Protein AF-C3XSH4-F1 (afdb_monomer_lite)

InterPro domains:
  IPR000998 MAM domain [PF00629] (37-182)
  IPR000998 MAM domain [PS50060] (35-185)
  IPR000998 MAM domain [SM00137] (32-185)
  IPR000998 MAM domain [cd06263] (37-181)
  IPR002172 Low-density lipoprotein (LDL) receptor class A repeat [PF00057] (191-226)
  IPR002172 Low-density lipoprotein (LDL) receptor class A repeat [PS50068] (191-227)
  IPR002172 Low-density lipoprotein (LDL) receptor class A repeat [SM00192] (191-229)
  IPR002172 Low-density lipoprotein (LDL) receptor class A repeat [cd00112] (2-18)
  IPR002172 Low-density lipoprotein (LDL) receptor class A repeat [cd00112] (192-226)
  IPR013320 Concanavalin A-like lectin/glucanase domain superfamily [SSF49899] (34-183)
  IPR023415 Low-density lipoprotein (LDL) receptor class A, conserved site [PS01209] (204-227)
  IPR036055 LDL receptor-like superfamily [G3DSA:4.10.400.10] (191-226)
  IPR036055 LDL receptor-like superfamily [SSF57424] (187-226)
  IPR051560 MAM domain-containing protein [PTHR23282] (30-222)

pLDDT: mean 81.2, std 17.11, range [37.97, 97.44]

Sequence (230 aa):
SLCDFRPDCGDRSDETDCSKSYFINDMHFCIPADTICNFERDNCRWNNAPSAAMNWTRSTGADTQADPNSPSTDHTQQSSFGYFMYVDSTPAASSGVAELRSRTFNGAAAACRVEFAFYMYGSNAGTLELLMDTGIETFNTWQTIGGVSIGRRRQGFQLMFRHSYSGRYSGAVAVDDVTLRGCDFPLPQQSCTAGQWQCANRACIEKALLCDLSDDCGDNSDESACCKLH

Secondary structure (DSSP, 8-state):
--SSSS--STT-GGGTTS--EEEETTEEEE--GGGEE-SSSS-TT-EE-TT-SB-EEEEETTTTTTSTTS-SS-TTTSSTTSEEEEE---S--SEEEEEEEPPPB--B-TT-EEEEEEEEEEEE--EEEEEEE-SS-EEE---TTT-EE---BSS-BEEEEEEEEESS-EEEEEEEEEEEES-SPPPB-SS--BTEEE-TTSBEEEGGGTTSSS-SSSSSHHHHTTTT--

Foldseek 3Di:
DAQQLDQPDPVSVSLPPLDDWDDDPNDTDSPRCLQKFQCQPHRSQWDKDPPWPWEWDKAFLVRQVVQPQDDNGRPVVRHRNGIWTKTDLPDWDQKGKIKTKRDKHAKFAQQKFKDWDKDKDWPWSADKFKWKDQVVDIDGQDDPPDGRGPGTDNGIIMIMTMGMTGGGRTHMMIIGTIHIPRGRAADADPDDDDQWDAFPSNGTDGLVQACPPGQRNSVCRSNVVPVVPD

Structure (mmCIF, N/CA/C/O backbone):
data_AF-C3XSH4-F1
#
_entry.id   AF-C3XSH4-F1
#
loop_
_atom_site.group_PDB
_atom_site.id
_atom_site.type_symbol
_atom_site.label_atom_id
_atom_site.label_alt_id
_atom_site.label_comp_id
_atom_site.label_asym_id
_atom_site.label_entity_id
_atom_site.label_seq_id
_atom_site.pdbx_PDB_ins_code
_atom_site.Cartn_x
_atom_site.Cartn_y
_atom_site.Cartn_z
_atom_site.occupancy
_atom_site.B_iso_or_equiv
_atom_site.auth_seq_id
_atom_site.auth_comp_id
_atom_site.auth_asym_id
_atom_site.auth_atom_id
_atom_site.pdbx_PDB_model_num
ATOM 1 N N . SER A 1 1 ? 0.870 -12.182 21.593 1.00 45.19 1 SER A N 1
ATOM 2 C CA . SER A 1 1 ? 1.228 -12.670 20.247 1.00 45.19 1 SER A CA 1
ATOM 3 C C . SER A 1 1 ? 2.308 -11.747 19.713 1.00 45.19 1 SER A C 1
ATOM 5 O O . SER A 1 1 ? 2.486 -10.693 20.289 1.00 45.19 1 SER A O 1
ATOM 7 N N . LEU A 1 2 ? 3.084 -12.113 18.688 1.00 45.03 2 LEU A N 1
ATOM 8 C CA . LEU A 1 2 ? 4.097 -11.188 18.152 1.00 45.03 2 LEU A CA 1
ATOM 9 C C . LEU A 1 2 ? 3.478 -10.347 17.020 1.00 45.03 2 LEU A C 1
ATOM 11 O O . LEU A 1 2 ? 2.942 -10.934 16.075 1.00 45.03 2 LEU A O 1
ATOM 15 N N . CYS A 1 3 ? 3.579 -9.018 17.092 1.00 50.47 3 CYS A N 1
ATOM 16 C CA . CYS A 1 3 ? 3.058 -8.065 16.101 1.00 50.47 3 CYS A CA 1
ATOM 17 C C . CYS A 1 3 ? 1.544 -8.194 15.813 1.00 50.47 3 CYS A C 1
ATOM 19 O O . CYS A 1 3 ? 1.146 -8.349 14.649 1.00 50.47 3 CYS A O 1
ATOM 21 N N . ASP A 1 4 ? 0.690 -8.156 16.835 1.00 55.44 4 ASP A N 1
ATOM 22 C CA . ASP A 1 4 ? -0.773 -8.239 16.668 1.00 55.44 4 ASP A CA 1
ATOM 23 C C . ASP A 1 4 ? -1.526 -6.960 17.059 1.00 55.44 4 ASP A C 1
ATOM 25 O O . ASP A 1 4 ? -2.759 -6.962 17.103 1.00 55.44 4 ASP A O 1
ATOM 29 N N . PHE A 1 5 ? -0.796 -5.860 17.269 1.00 54.34 5 PHE A N 1
ATOM 30 C CA . PHE A 1 5 ? -1.352 -4.558 17.645 1.00 54.34 5 PHE A CA 1
ATOM 31 C C . PHE A 1 5 ? -2.014 -4.552 19.031 1.00 54.34 5 PHE A C 1
ATOM 33 O O . PHE A 1 5 ? -2.756 -3.617 19.359 1.00 54.34 5 PHE A O 1
ATOM 40 N N . ARG A 1 6 ? -1.758 -5.569 19.862 1.00 55.12 6 ARG A N 1
ATOM 41 C CA . ARG A 1 6 ? -2.169 -5.606 21.263 1.00 55.12 6 ARG A CA 1
ATOM 42 C C . ARG A 1 6 ? -0.930 -5.705 22.150 1.00 55.12 6 ARG A C 1
ATOM 44 O O . ARG A 1 6 ? -0.089 -6.564 21.936 1.00 55.12 6 ARG A O 1
ATOM 51 N N . PRO A 1 7 ? -0.796 -4.839 23.170 1.00 52.50 7 PRO A N 1
ATOM 52 C CA . PRO A 1 7 ? 0.254 -5.006 24.162 1.00 52.50 7 PRO A CA 1
ATOM 53 C C . PRO A 1 7 ? -0.123 -6.181 25.068 1.00 52.50 7 PRO A C 1
ATOM 55 O O . PRO A 1 7 ? -0.828 -6.000 26.067 1.00 52.50 7 PRO A O 1
ATOM 58 N N . ASP A 1 8 ? 0.324 -7.381 24.707 1.00 57.38 8 ASP A N 1
ATOM 59 C CA . ASP A 1 8 ? 0.043 -8.588 25.481 1.00 57.38 8 ASP A CA 1
ATOM 60 C C . ASP A 1 8 ? 1.010 -8.737 26.671 1.00 57.38 8 ASP A C 1
ATOM 62 O O . ASP A 1 8 ? 0.728 -9.483 27.614 1.00 57.38 8 ASP A O 1
ATOM 66 N N . CYS A 1 9 ? 2.109 -7.972 26.690 1.00 50.72 9 CYS A N 1
ATOM 67 C CA . CYS A 1 9 ? 3.058 -7.889 27.802 1.00 50.72 9 CYS A CA 1
ATOM 68 C C . CYS A 1 9 ? 3.083 -6.495 28.460 1.00 50.72 9 CYS A C 1
ATOM 70 O O . CYS A 1 9 ? 2.995 -5.455 27.806 1.00 50.72 9 CYS A O 1
ATOM 72 N N . GLY A 1 10 ? 3.275 -6.457 29.788 1.00 44.72 10 GLY A N 1
ATOM 73 C CA . GLY A 1 10 ? 3.330 -5.212 30.574 1.00 44.72 10 GLY A CA 1
ATOM 74 C C . GLY A 1 10 ? 4.516 -4.292 30.247 1.00 44.72 10 GLY A C 1
ATOM 75 O O . GLY A 1 10 ? 4.472 -3.108 30.574 1.00 44.72 10 GLY A O 1
ATOM 76 N N . ASP A 1 11 ? 5.548 -4.823 29.585 1.00 54.28 11 ASP A N 1
ATOM 77 C CA . ASP A 1 11 ? 6.729 -4.102 29.099 1.00 54.28 11 ASP A CA 1
ATOM 78 C C . ASP A 1 11 ? 6.715 -3.855 27.578 1.00 54.28 11 ASP A C 1
ATOM 80 O O . ASP A 1 11 ? 7.638 -3.227 27.060 1.00 54.28 11 ASP A O 1
ATOM 84 N N . ARG A 1 12 ? 5.666 -4.320 26.874 1.00 54.47 12 ARG A N 1
ATOM 85 C CA . ARG A 1 12 ? 5.484 -4.222 25.412 1.00 54.47 12 ARG A CA 1
ATOM 86 C C . ARG A 1 12 ? 6.628 -4.830 24.593 1.00 54.47 12 ARG A C 1
ATOM 88 O O . ARG A 1 12 ? 6.834 -4.459 23.437 1.00 54.47 12 ARG A O 1
ATOM 95 N N . SER A 1 13 ? 7.400 -5.737 25.192 1.00 55.81 13 SER A N 1
ATOM 96 C CA . SER A 1 13 ? 8.544 -6.390 24.546 1.00 55.81 13 SER A CA 1
ATOM 97 C C . SER A 1 13 ? 8.143 -7.218 23.323 1.00 55.81 13 SER A C 1
ATOM 99 O O . SER A 1 13 ? 8.909 -7.322 22.368 1.00 55.81 13 SER A O 1
ATOM 101 N N . ASP A 1 14 ? 6.919 -7.731 23.298 1.00 52.50 14 ASP A N 1
ATOM 102 C CA . ASP A 1 14 ? 6.317 -8.468 22.187 1.00 52.50 14 ASP A CA 1
ATOM 103 C C . ASP A 1 14 ? 6.109 -7.631 20.911 1.00 52.50 14 ASP A C 1
ATOM 105 O O . ASP A 1 14 ? 5.970 -8.197 19.826 1.00 52.50 14 ASP A O 1
ATOM 109 N N . GLU A 1 15 ? 6.198 -6.302 21.020 1.00 57.56 15 GLU A N 1
ATOM 110 C CA . GLU A 1 15 ? 6.112 -5.341 19.912 1.00 57.56 15 GLU A CA 1
ATOM 111 C C . GLU A 1 15 ? 7.461 -4.638 19.618 1.00 57.56 15 GLU A C 1
ATOM 113 O O . GLU A 1 15 ? 7.548 -3.753 18.763 1.00 57.56 15 GLU A O 1
ATOM 118 N N . THR A 1 16 ? 8.554 -5.023 20.297 1.00 45.50 16 THR A N 1
ATOM 119 C CA . THR A 1 16 ? 9.870 -4.360 20.144 1.00 45.50 16 THR A CA 1
ATOM 120 C C . THR A 1 16 ? 10.600 -4.686 18.835 1.00 45.50 16 THR A C 1
ATOM 122 O O . THR A 1 16 ? 11.466 -3.912 18.423 1.00 45.50 16 THR A O 1
ATOM 125 N N . ASP A 1 17 ? 10.212 -5.757 18.132 1.00 44.84 17 ASP A N 1
ATOM 126 C CA . ASP A 1 17 ? 10.830 -6.216 16.872 1.00 44.84 17 ASP A CA 1
ATOM 127 C C . ASP A 1 17 ? 9.907 -6.072 15.638 1.00 44.84 17 ASP A C 1
ATOM 129 O O . ASP A 1 17 ? 10.062 -6.753 14.623 1.00 44.84 17 ASP A O 1
ATOM 133 N N . CYS A 1 18 ? 8.925 -5.164 15.712 1.00 50.19 18 CYS A N 1
ATOM 134 C CA . CYS A 1 18 ? 8.091 -4.748 14.568 1.00 50.19 18 CYS A CA 1
ATOM 135 C C . CYS A 1 18 ? 8.462 -3.321 14.069 1.00 50.19 18 CYS A C 1
ATOM 137 O O . CYS A 1 18 ? 7.895 -2.827 13.099 1.00 50.19 18 CYS A O 1
ATOM 139 N N . SER A 1 19 ? 9.508 -2.736 14.679 1.00 40.47 19 SER A N 1
ATOM 140 C CA . SER A 1 19 ? 10.346 -1.567 14.333 1.00 40.47 19 SER A CA 1
ATOM 141 C C . SER A 1 19 ? 9.816 -0.128 14.568 1.00 40.47 19 SER A C 1
ATOM 143 O O . SER A 1 19 ? 8.664 0.179 14.335 1.00 40.47 19 SER A O 1
ATOM 145 N N . LYS A 1 20 ? 10.736 0.743 15.039 1.00 44.66 20 LYS A N 1
ATOM 146 C CA . LYS A 1 20 ? 10.695 2.191 15.397 1.00 44.66 20 LYS A CA 1
ATOM 147 C C . LYS A 1 20 ? 9.731 2.663 16.508 1.00 44.66 20 LYS A C 1
ATOM 149 O O . LYS A 1 20 ? 8.599 3.064 16.273 1.00 44.66 20 LYS A O 1
ATOM 154 N N . SER A 1 21 ? 10.293 2.812 17.711 1.00 39.44 21 SER A N 1
ATOM 155 C CA . SER A 1 21 ? 9.732 3.603 18.812 1.00 39.44 21 SER A CA 1
ATOM 156 C C . SER A 1 21 ? 9.797 5.111 18.519 1.00 39.44 21 SER A C 1
ATOM 158 O O . SER A 1 21 ? 10.891 5.640 18.297 1.00 39.44 21 SER A O 1
ATOM 160 N N . TYR A 1 22 ? 8.668 5.819 18.592 1.00 40.50 22 TYR A N 1
ATOM 161 C CA . TYR A 1 22 ? 8.653 7.284 18.702 1.00 40.50 22 TYR A CA 1
ATOM 162 C C . TYR A 1 22 ? 8.380 7.695 20.152 1.00 40.50 22 TYR A C 1
ATOM 164 O O . TYR A 1 22 ? 7.527 7.110 20.822 1.00 40.50 22 TYR A O 1
ATOM 172 N N . PHE A 1 23 ? 9.102 8.715 20.619 1.00 38.12 23 PHE A N 1
ATOM 173 C CA . PHE A 1 23 ? 8.863 9.363 21.906 1.00 38.12 23 PHE A CA 1
ATOM 174 C C . PHE A 1 23 ? 8.118 10.675 21.670 1.00 38.12 23 PHE A C 1
ATOM 176 O O . PHE A 1 23 ? 8.642 11.583 21.025 1.00 38.12 23 PHE A O 1
ATOM 183 N N . ILE A 1 24 ? 6.908 10.789 22.212 1.00 44.59 24 ILE A N 1
ATOM 184 C CA . ILE A 1 24 ? 6.208 12.069 22.364 1.00 44.59 24 ILE A CA 1
ATOM 185 C C . ILE A 1 24 ? 5.904 12.208 23.852 1.00 44.59 24 ILE A C 1
ATOM 187 O O . ILE A 1 24 ? 5.215 11.357 24.406 1.00 44.59 24 ILE A O 1
ATOM 191 N N . ASN A 1 25 ? 6.420 13.258 24.500 1.00 38.03 25 ASN A N 1
ATOM 192 C CA . ASN A 1 25 ? 6.177 13.553 25.921 1.00 38.03 25 ASN A CA 1
ATOM 193 C C . ASN A 1 25 ? 6.367 12.329 26.850 1.00 38.03 25 ASN A C 1
ATOM 195 O O . ASN A 1 25 ? 5.466 11.992 27.613 1.00 38.03 25 ASN A O 1
ATOM 199 N N . ASP A 1 26 ? 7.503 11.630 26.740 1.00 45.59 26 ASP A N 1
ATOM 200 C CA . ASP A 1 26 ? 7.843 10.422 27.520 1.00 45.59 26 ASP A CA 1
ATOM 201 C C . ASP A 1 26 ? 6.887 9.215 27.370 1.00 45.59 26 ASP A C 1
ATOM 203 O O . ASP A 1 26 ? 7.036 8.208 28.063 1.00 45.59 26 ASP A O 1
ATOM 207 N N . MET A 1 27 ? 5.947 9.244 26.417 1.00 43.75 27 MET A N 1
ATOM 208 C CA . MET A 1 27 ? 5.157 8.074 26.024 1.00 43.75 27 MET A CA 1
ATOM 209 C C . MET A 1 27 ? 5.848 7.300 24.897 1.00 43.75 27 MET A C 1
ATOM 211 O O . MET A 1 27 ? 6.116 7.840 23.823 1.00 43.75 27 MET A O 1
ATOM 215 N N . HIS A 1 28 ? 6.089 6.009 25.136 1.00 46.28 28 HIS A N 1
ATOM 216 C CA . HIS A 1 28 ? 6.583 5.070 24.131 1.00 46.28 28 HIS A CA 1
ATOM 217 C C . HIS A 1 28 ? 5.426 4.660 23.208 1.00 46.28 28 HIS A C 1
ATOM 219 O O . HIS A 1 28 ? 4.533 3.917 23.627 1.00 46.28 28 HIS A O 1
ATOM 225 N N . PHE A 1 29 ? 5.424 5.141 21.965 1.00 42.25 29 PHE A N 1
ATOM 226 C CA . PHE A 1 29 ? 4.486 4.686 20.937 1.00 42.25 29 PHE A CA 1
ATOM 227 C C . PHE A 1 29 ? 5.123 3.552 20.128 1.00 42.25 29 PHE A C 1
ATOM 229 O O . PHE A 1 29 ? 6.120 3.761 19.433 1.00 42.25 29 PHE A O 1
ATOM 236 N N . CYS A 1 30 ? 4.544 2.355 20.231 1.00 41.47 30 CYS A N 1
ATOM 237 C CA . CYS A 1 30 ? 4.844 1.219 19.365 1.00 41.47 30 CYS A CA 1
ATOM 238 C C . CYS A 1 30 ? 4.025 1.402 18.081 1.00 41.47 30 CYS A C 1
ATOM 240 O O . CYS A 1 30 ? 2.902 0.921 17.995 1.00 41.47 30 CYS A O 1
ATOM 242 N N . ILE A 1 31 ? 4.535 2.178 17.122 1.00 44.72 31 ILE A N 1
ATOM 243 C CA . ILE A 1 31 ? 4.009 2.134 15.754 1.00 44.72 31 ILE A CA 1
ATOM 244 C C . ILE A 1 31 ? 4.769 0.989 15.091 1.00 44.72 31 ILE A C 1
ATOM 246 O O . ILE A 1 31 ? 5.991 1.091 15.010 1.00 44.72 31 ILE A O 1
ATOM 250 N N . PRO A 1 32 ? 4.129 -0.099 14.646 1.00 49.53 32 PRO A N 1
ATOM 251 C CA . PRO A 1 32 ? 4.856 -1.149 13.950 1.00 49.53 32 PRO A CA 1
ATOM 252 C C . PRO A 1 32 ? 5.364 -0.572 12.626 1.00 49.53 32 PRO A C 1
ATOM 254 O O . PRO A 1 32 ? 4.570 -0.316 11.724 1.00 49.53 32 PRO A O 1
ATOM 257 N N . ALA A 1 33 ? 6.667 -0.333 12.477 1.00 47.97 33 ALA A N 1
ATOM 258 C CA . ALA A 1 33 ? 7.240 0.228 11.254 1.00 47.97 33 ALA A CA 1
ATOM 259 C C . ALA A 1 33 ? 7.201 -0.712 10.042 1.00 47.97 33 ALA A C 1
ATOM 261 O O . ALA A 1 33 ? 7.532 -0.282 8.946 1.00 47.97 33 ALA A O 1
ATOM 262 N N . ASP A 1 34 ? 6.632 -1.910 10.181 1.00 58.25 34 ASP A N 1
ATOM 263 C CA . ASP A 1 34 ? 6.115 -2.694 9.049 1.00 58.25 34 ASP A CA 1
ATOM 264 C C . ASP A 1 34 ? 4.878 -2.033 8.371 1.00 58.25 34 ASP A C 1
ATOM 266 O O . ASP A 1 34 ? 4.416 -2.503 7.331 1.00 58.25 34 ASP A O 1
ATOM 270 N N . THR A 1 35 ? 4.308 -0.964 8.949 1.00 69.38 35 THR A N 1
ATOM 271 C CA . THR A 1 35 ? 3.207 -0.166 8.366 1.00 69.38 35 THR A CA 1
ATOM 272 C C . THR A 1 35 ? 3.683 0.989 7.490 1.00 69.38 35 THR A C 1
ATOM 274 O O . THR A 1 35 ? 2.847 1.615 6.849 1.00 69.38 35 THR A O 1
ATOM 277 N N . ILE A 1 36 ? 4.989 1.274 7.435 1.00 83.00 36 ILE A N 1
ATOM 278 C CA . ILE A 1 36 ? 5.575 2.320 6.588 1.00 83.00 36 ILE A CA 1
ATOM 279 C C . ILE A 1 36 ? 6.761 1.721 5.838 1.00 83.00 36 ILE A C 1
ATOM 281 O O . ILE A 1 36 ? 7.758 1.342 6.448 1.00 83.00 36 ILE A O 1
ATOM 285 N N . CYS A 1 37 ? 6.679 1.684 4.515 1.00 90.38 37 CYS A N 1
ATOM 286 C CA . CYS A 1 37 ? 7.737 1.190 3.658 1.00 90.38 37 CYS A CA 1
ATOM 287 C C . CYS A 1 37 ? 8.010 2.131 2.493 1.00 90.38 37 CYS A C 1
ATOM 289 O O . CYS A 1 37 ? 7.277 2.153 1.511 1.00 90.38 37 CYS A O 1
ATOM 291 N N . ASN A 1 38 ? 9.111 2.860 2.610 1.00 92.50 38 ASN A N 1
ATOM 292 C CA . ASN A 1 38 ? 9.656 3.731 1.572 1.00 92.50 38 ASN A CA 1
ATOM 293 C C . ASN A 1 38 ? 10.847 3.092 0.840 1.00 92.50 38 ASN A C 1
ATOM 295 O O . ASN A 1 38 ? 11.658 3.771 0.238 1.00 92.50 38 ASN A O 1
ATOM 299 N N . PHE A 1 39 ? 11.056 1.790 1.050 1.00 95.44 39 PHE A N 1
ATOM 300 C CA . PHE A 1 39 ? 12.122 0.988 0.455 1.00 95.44 39 PHE A CA 1
ATOM 301 C C . PHE A 1 39 ? 13.563 1.502 0.630 1.00 95.44 39 PHE A C 1
ATOM 303 O O . PHE A 1 39 ? 14.476 0.934 0.046 1.00 95.44 39 PHE A O 1
ATOM 310 N N . GLU A 1 40 ? 13.861 2.490 1.475 1.00 95.12 40 GLU A N 1
ATOM 311 C CA . GLU A 1 40 ? 15.201 3.103 1.497 1.00 95.12 40 GLU A CA 1
ATOM 312 C C . GLU A 1 40 ? 16.296 2.258 2.149 1.00 95.12 40 GLU A C 1
ATOM 314 O O . GLU A 1 40 ? 17.484 2.386 1.846 1.00 95.12 40 GLU A O 1
ATOM 319 N N . ARG A 1 41 ? 15.903 1.352 3.040 1.00 90.62 41 ARG A N 1
ATOM 320 C CA . ARG A 1 41 ? 16.830 0.458 3.743 1.00 90.62 41 ARG A CA 1
ATOM 321 C C . ARG A 1 41 ? 16.771 -0.967 3.213 1.00 90.62 41 ARG A C 1
ATOM 323 O O . ARG A 1 41 ? 17.806 -1.601 3.034 1.00 90.62 41 ARG A O 1
ATOM 330 N N . ASP A 1 42 ? 15.558 -1.462 3.022 1.00 91.50 42 ASP A N 1
ATOM 331 C CA . ASP A 1 42 ? 15.237 -2.833 2.649 1.00 91.50 42 ASP A CA 1
ATOM 332 C C 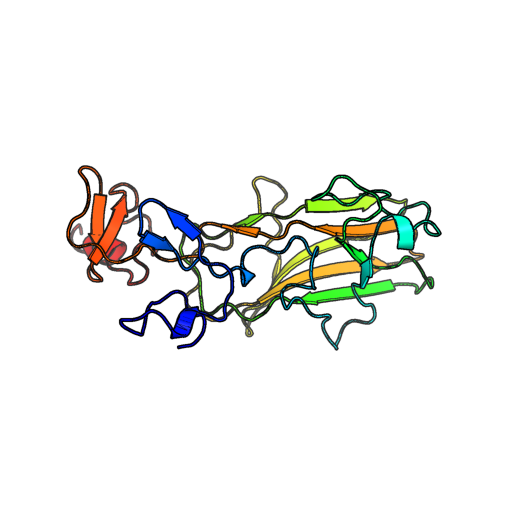. ASP A 1 42 ? 13.813 -2.880 2.067 1.00 91.50 42 ASP A C 1
ATOM 334 O O . ASP A 1 42 ? 13.212 -1.841 1.806 1.00 91.50 42 ASP A O 1
ATOM 338 N N . ASN A 1 43 ? 13.275 -4.081 1.847 1.00 92.44 43 ASN A N 1
ATOM 339 C CA . ASN A 1 43 ? 11.945 -4.262 1.266 1.00 92.44 43 ASN A CA 1
ATOM 340 C C . ASN A 1 43 ? 10.798 -4.204 2.297 1.00 92.44 43 ASN A C 1
ATOM 342 O O . ASN A 1 43 ? 9.676 -4.543 1.950 1.00 92.44 43 ASN A O 1
ATOM 346 N N . CYS A 1 44 ? 11.049 -3.898 3.573 1.00 87.94 44 CYS A N 1
ATOM 347 C CA . CYS A 1 44 ? 10.077 -3.913 4.679 1.00 87.94 44 CYS A CA 1
ATOM 348 C C . CYS A 1 44 ? 9.208 -5.184 4.713 1.00 87.94 44 CYS A C 1
ATOM 350 O O . CYS A 1 44 ? 7.986 -5.141 4.866 1.00 87.94 44 CYS A O 1
ATOM 352 N N . ARG A 1 45 ? 9.860 -6.339 4.504 1.00 89.81 45 ARG A N 1
ATOM 353 C CA . ARG A 1 45 ? 9.242 -7.678 4.422 1.00 89.81 45 ARG A CA 1
ATOM 354 C C . ARG A 1 45 ? 8.218 -7.852 3.291 1.00 89.81 45 ARG A C 1
ATOM 356 O O . ARG A 1 45 ? 7.494 -8.850 3.278 1.00 89.81 45 ARG A O 1
ATOM 363 N N . TRP A 1 46 ? 8.194 -6.947 2.319 1.00 92.75 46 TRP A N 1
ATOM 364 C CA . TRP A 1 46 ? 7.542 -7.188 1.043 1.00 92.75 46 TRP A CA 1
ATOM 365 C C . TRP A 1 46 ? 8.379 -8.166 0.220 1.00 92.75 46 TRP A C 1
ATOM 367 O O . TRP A 1 46 ? 9.584 -7.985 0.034 1.00 92.75 46 TRP A O 1
ATOM 377 N N . ASN A 1 47 ? 7.738 -9.231 -0.249 1.00 94.19 47 ASN A N 1
ATOM 378 C CA . ASN A 1 47 ? 8.400 -10.332 -0.935 1.00 94.19 47 ASN A CA 1
ATOM 379 C C . ASN A 1 47 ? 7.686 -10.665 -2.239 1.00 94.19 47 ASN A C 1
ATOM 381 O O . ASN A 1 47 ? 6.458 -10.630 -2.318 1.00 94.19 47 ASN A O 1
ATOM 385 N N . ASN A 1 48 ? 8.464 -11.032 -3.253 1.00 94.69 48 ASN A N 1
ATOM 386 C CA . ASN A 1 48 ? 7.905 -11.542 -4.496 1.00 94.69 48 ASN A CA 1
ATOM 387 C C . ASN A 1 48 ? 7.114 -12.824 -4.236 1.00 94.69 48 ASN A C 1
ATOM 389 O O . ASN A 1 48 ? 7.578 -13.717 -3.521 1.00 94.69 48 ASN A O 1
ATOM 393 N N . ALA A 1 49 ? 5.923 -12.922 -4.825 1.00 90.19 49 ALA A N 1
ATOM 394 C CA . ALA A 1 49 ? 5.162 -14.155 -4.786 1.00 90.19 49 ALA A CA 1
ATOM 395 C C . ALA A 1 49 ? 5.889 -15.216 -5.632 1.00 90.19 49 ALA A C 1
ATOM 397 O O . ALA A 1 49 ? 6.169 -14.972 -6.806 1.00 90.19 49 ALA A O 1
ATOM 398 N N . PRO A 1 50 ? 6.150 -16.417 -5.090 1.00 85.19 50 PRO A N 1
ATOM 399 C CA . PRO A 1 50 ? 6.886 -17.458 -5.809 1.00 85.19 50 PRO A CA 1
ATOM 400 C C . PRO A 1 50 ? 6.129 -18.001 -7.031 1.00 85.19 50 PRO A C 1
ATOM 402 O O . PRO A 1 50 ? 6.721 -18.657 -7.881 1.00 85.19 50 PRO A O 1
ATOM 405 N N . SER A 1 51 ? 4.819 -17.752 -7.113 1.00 79.38 51 SER A N 1
ATOM 406 C CA . SER A 1 51 ? 3.950 -18.139 -8.227 1.00 79.38 51 SER A CA 1
ATOM 407 C C . SER A 1 51 ? 3.973 -17.164 -9.408 1.00 79.38 51 SER A C 1
ATOM 409 O O . SER A 1 51 ? 3.421 -17.491 -10.458 1.00 79.38 51 SER A O 1
ATOM 411 N N . ALA A 1 52 ? 4.550 -15.970 -9.250 1.00 81.75 52 ALA A N 1
ATOM 412 C CA . ALA A 1 52 ? 4.565 -14.954 -10.294 1.00 81.75 52 ALA A CA 1
ATOM 413 C C . ALA A 1 52 ? 5.677 -15.224 -11.321 1.00 81.75 52 ALA A C 1
ATOM 415 O O . ALA A 1 52 ? 6.775 -15.657 -10.981 1.00 81.75 52 ALA A O 1
ATOM 416 N N . ALA A 1 53 ? 5.390 -14.962 -12.599 1.00 82.50 53 ALA A N 1
ATOM 417 C CA . ALA A 1 53 ? 6.350 -15.166 -13.688 1.00 82.50 53 ALA A CA 1
ATOM 418 C C . ALA A 1 53 ? 7.455 -14.096 -13.711 1.00 82.50 53 ALA A C 1
ATOM 420 O O . ALA A 1 53 ? 8.497 -14.289 -14.337 1.00 82.50 53 ALA A O 1
ATOM 421 N N . MET A 1 54 ? 7.205 -12.960 -13.063 1.00 86.56 54 MET A N 1
ATOM 422 C CA . MET A 1 54 ? 8.093 -11.809 -12.988 1.00 86.56 54 MET A CA 1
ATOM 423 C C . MET A 1 54 ? 8.231 -11.345 -11.541 1.00 86.56 54 MET A C 1
ATOM 425 O O . MET A 1 54 ? 7.334 -11.545 -10.722 1.00 86.56 54 MET A O 1
ATOM 429 N N . ASN A 1 55 ? 9.348 -10.681 -11.255 1.00 90.75 55 ASN A N 1
ATOM 430 C CA . ASN A 1 55 ? 9.659 -10.165 -9.932 1.00 90.75 55 ASN A CA 1
ATOM 431 C C . ASN A 1 55 ? 9.649 -8.638 -9.927 1.00 90.75 55 ASN A C 1
ATOM 433 O O . ASN A 1 55 ? 10.176 -7.991 -10.833 1.00 90.75 55 ASN A O 1
ATOM 437 N N . TRP A 1 56 ? 9.117 -8.084 -8.848 1.00 94.38 56 TRP A N 1
ATOM 438 C CA . TRP A 1 56 ? 9.419 -6.737 -8.405 1.00 94.38 56 TRP A CA 1
ATOM 439 C C . TRP A 1 56 ? 10.848 -6.693 -7.871 1.00 94.38 56 TRP A C 1
ATOM 441 O O . TRP A 1 56 ? 11.270 -7.544 -7.081 1.00 94.38 56 TRP A O 1
ATOM 451 N N . THR A 1 57 ? 11.589 -5.680 -8.285 1.00 94.06 57 THR A N 1
ATOM 452 C CA . THR A 1 57 ? 12.997 -5.493 -7.957 1.00 94.06 57 THR A CA 1
ATOM 453 C C . THR A 1 57 ? 13.159 -4.140 -7.289 1.00 94.06 57 THR A C 1
ATOM 455 O O . THR A 1 57 ? 12.636 -3.138 -7.769 1.00 94.06 57 THR A O 1
ATOM 458 N N . ARG A 1 58 ? 13.868 -4.112 -6.160 1.00 96.19 58 ARG A N 1
ATOM 459 C CA . ARG A 1 58 ? 14.243 -2.864 -5.503 1.00 96.19 58 ARG A CA 1
ATOM 460 C C . ARG A 1 58 ? 15.343 -2.202 -6.323 1.00 96.19 58 ARG A C 1
ATOM 462 O O . ARG A 1 58 ? 16.399 -2.805 -6.520 1.00 96.19 58 ARG A O 1
ATOM 469 N N . SER A 1 59 ? 15.100 -0.998 -6.813 1.00 95.69 59 SER A N 1
ATOM 470 C CA . SER A 1 59 ? 15.999 -0.318 -7.747 1.00 95.69 59 SER A CA 1
ATOM 471 C C . SER A 1 59 ? 15.981 1.185 -7.527 1.00 95.69 59 SER A C 1
ATOM 473 O O . SER A 1 59 ? 15.074 1.723 -6.895 1.00 95.69 59 SER A O 1
ATOM 475 N N . THR A 1 60 ? 17.004 1.847 -8.049 1.00 96.94 60 THR A N 1
ATOM 476 C CA . THR A 1 60 ? 17.088 3.304 -8.082 1.00 96.94 60 THR A CA 1
ATOM 477 C C . THR A 1 60 ? 16.837 3.834 -9.495 1.00 96.94 60 THR A C 1
ATOM 479 O O . THR A 1 60 ? 16.889 3.098 -10.490 1.00 96.94 60 THR A O 1
ATOM 482 N N . GLY A 1 61 ? 16.622 5.145 -9.611 1.00 94.75 61 GLY A N 1
ATOM 483 C CA . GLY A 1 61 ? 16.593 5.807 -10.918 1.00 94.75 61 GLY A CA 1
ATOM 484 C C . GLY A 1 61 ? 17.923 5.657 -11.664 1.00 94.75 61 GLY A C 1
ATOM 485 O O . GLY A 1 61 ? 17.943 5.547 -12.887 1.00 94.75 61 GLY A O 1
ATOM 486 N N . ALA A 1 62 ? 19.039 5.576 -10.931 1.00 95.69 62 ALA A N 1
ATOM 487 C CA . ALA A 1 62 ? 20.356 5.333 -11.504 1.00 95.69 62 ALA A CA 1
ATOM 488 C C . ALA A 1 62 ? 20.523 3.900 -12.050 1.00 95.69 62 ALA A C 1
ATOM 490 O O . ALA A 1 62 ? 21.179 3.730 -13.078 1.00 95.69 62 ALA A O 1
ATOM 491 N N . ASP A 1 63 ? 19.921 2.892 -11.416 1.00 94.25 63 ASP A N 1
ATOM 492 C CA . ASP A 1 63 ? 20.001 1.493 -11.870 1.00 94.25 63 ASP A CA 1
ATOM 493 C C . ASP A 1 63 ? 19.158 1.241 -13.126 1.00 94.25 63 ASP A C 1
ATOM 495 O O . ASP A 1 63 ? 19.504 0.404 -13.959 1.00 94.25 63 ASP A O 1
ATOM 499 N N . THR A 1 64 ? 18.056 1.979 -13.281 1.00 91.88 64 THR A N 1
ATOM 500 C CA . THR A 1 64 ? 17.061 1.749 -14.341 1.00 91.88 64 THR A CA 1
ATOM 501 C C . THR A 1 64 ? 17.245 2.635 -15.575 1.00 91.88 64 THR A C 1
ATOM 503 O O . THR A 1 64 ? 16.432 2.571 -16.487 1.00 91.88 64 THR A O 1
ATOM 506 N N . GLN A 1 65 ? 18.340 3.401 -15.675 1.00 89.81 65 GLN A N 1
ATOM 507 C CA . GLN A 1 65 ? 18.596 4.360 -16.771 1.00 89.81 65 GLN A CA 1
ATOM 508 C C . GLN A 1 65 ? 18.542 3.768 -18.192 1.00 89.81 65 GLN A C 1
ATOM 510 O O . GLN A 1 65 ? 18.406 4.510 -19.164 1.00 89.81 65 GLN A O 1
ATOM 515 N N . ALA A 1 66 ? 18.708 2.450 -18.333 1.00 89.19 66 ALA A N 1
ATOM 516 C CA . ALA A 1 66 ? 18.623 1.769 -19.622 1.00 89.19 66 ALA A CA 1
ATOM 517 C C . ALA A 1 66 ? 17.179 1.627 -20.140 1.00 89.19 66 ALA A C 1
ATOM 519 O O . ALA A 1 66 ? 16.993 1.479 -21.350 1.00 89.19 66 ALA A O 1
ATOM 520 N N . ASP A 1 67 ? 16.175 1.680 -19.260 1.00 88.88 67 ASP A N 1
ATOM 521 C CA . ASP A 1 67 ? 14.768 1.705 -19.649 1.00 88.88 67 ASP A CA 1
ATOM 522 C C . ASP A 1 67 ? 14.293 3.162 -19.789 1.00 88.88 67 ASP A C 1
ATOM 524 O O . ASP A 1 67 ? 14.167 3.872 -18.794 1.00 88.88 67 ASP A O 1
ATOM 528 N N . PRO A 1 68 ? 13.978 3.634 -21.008 1.00 90.00 68 PRO A N 1
ATOM 529 C CA . PRO A 1 68 ? 13.509 5.002 -21.216 1.00 90.00 68 PRO A CA 1
ATOM 530 C C . PRO A 1 68 ? 12.140 5.298 -20.584 1.00 90.00 68 PRO A C 1
ATOM 532 O O . PRO A 1 68 ? 11.745 6.462 -20.543 1.00 90.00 68 PRO A O 1
ATOM 535 N N . ASN A 1 69 ? 11.393 4.279 -20.149 1.00 91.44 69 ASN A N 1
ATOM 536 C CA . ASN A 1 69 ? 10.110 4.452 -19.475 1.00 91.44 69 ASN A CA 1
ATOM 537 C C . ASN A 1 69 ? 10.234 4.449 -17.951 1.00 91.44 69 ASN A C 1
ATOM 539 O O . ASN A 1 69 ? 9.232 4.727 -17.301 1.00 91.44 69 ASN A O 1
ATOM 543 N N . SER A 1 70 ? 11.391 4.107 -17.375 1.00 92.19 70 SER A N 1
ATOM 544 C CA . SER A 1 70 ? 11.525 4.012 -15.922 1.00 92.19 70 SER A CA 1
ATOM 545 C C . SER A 1 70 ? 11.488 5.393 -15.250 1.00 92.19 70 SER A C 1
ATOM 547 O O . SER A 1 70 ? 11.837 6.412 -15.860 1.00 92.19 70 SER A O 1
ATOM 549 N N . PRO A 1 71 ? 11.073 5.466 -13.973 1.00 94.00 71 PRO A N 1
ATOM 550 C CA . PRO A 1 71 ? 11.193 6.700 -13.211 1.00 94.00 71 PRO A CA 1
ATOM 551 C C . PRO A 1 71 ? 12.672 7.053 -12.981 1.00 94.00 71 PRO A C 1
ATOM 553 O O . PRO A 1 71 ? 13.452 6.259 -12.462 1.00 94.00 71 PRO A O 1
ATOM 556 N N . SER A 1 72 ? 13.052 8.290 -13.316 1.00 94.44 72 SER A N 1
ATOM 557 C CA . SER A 1 72 ? 14.425 8.792 -13.143 1.00 94.44 72 SER A CA 1
ATOM 558 C C . SER A 1 72 ? 14.797 9.103 -11.691 1.00 94.44 72 SER A C 1
ATOM 560 O O . SER A 1 72 ? 15.975 9.251 -11.365 1.00 94.44 72 SER A O 1
ATOM 562 N N . THR A 1 73 ? 13.797 9.268 -10.828 1.00 95.19 73 THR A N 1
ATOM 563 C CA . THR A 1 73 ? 13.960 9.660 -9.429 1.00 95.19 73 THR A CA 1
ATOM 564 C C . THR A 1 73 ? 12.947 8.942 -8.560 1.00 95.19 73 THR A C 1
ATOM 566 O O . THR A 1 73 ? 11.789 8.790 -8.942 1.00 95.19 73 THR A O 1
ATOM 569 N N . ASP A 1 74 ? 13.402 8.566 -7.379 1.00 96.06 74 ASP A N 1
ATOM 570 C CA . ASP A 1 74 ? 12.594 8.047 -6.291 1.00 96.06 74 ASP A CA 1
ATOM 571 C C . ASP A 1 74 ? 11.624 9.093 -5.714 1.00 96.06 74 ASP A C 1
ATOM 573 O O . ASP A 1 74 ? 11.930 10.291 -5.735 1.00 96.06 74 ASP A O 1
ATOM 577 N N . HIS A 1 75 ? 10.466 8.657 -5.205 1.00 93.94 75 HIS A N 1
ATOM 578 C CA . HIS A 1 75 ? 9.438 9.561 -4.684 1.00 93.94 75 HIS A CA 1
ATOM 579 C C . HIS A 1 75 ? 9.774 10.057 -3.269 1.00 93.94 75 HIS A C 1
ATOM 581 O O . HIS A 1 75 ? 9.607 11.248 -2.987 1.00 93.94 75 HIS A O 1
ATOM 587 N N . THR A 1 76 ? 10.320 9.202 -2.410 1.00 91.12 76 THR A N 1
ATOM 588 C CA . THR A 1 76 ? 10.711 9.551 -1.038 1.00 91.12 76 THR A CA 1
ATOM 589 C C . THR A 1 76 ? 11.785 10.642 -0.996 1.00 91.12 76 THR A C 1
ATOM 591 O O . THR A 1 76 ? 11.627 11.680 -0.344 1.00 91.12 76 THR A O 1
ATOM 594 N N . GLN A 1 77 ? 12.910 10.408 -1.675 1.00 93.25 77 GLN A N 1
ATOM 595 C CA . GLN A 1 77 ? 14.081 11.288 -1.646 1.00 93.25 77 GLN A CA 1
ATOM 596 C C . GLN A 1 77 ? 14.105 12.315 -2.776 1.00 93.25 77 GLN A C 1
ATOM 598 O O . GLN A 1 77 ? 14.954 13.211 -2.752 1.00 93.25 77 GLN A O 1
ATOM 603 N N . GLN A 1 78 ? 13.219 12.191 -3.771 1.00 95.12 78 GLN A N 1
ATOM 604 C CA . GLN A 1 78 ? 13.217 13.038 -4.971 1.00 95.12 78 GLN A CA 1
ATOM 605 C C . GLN A 1 78 ? 14.594 13.027 -5.665 1.00 95.12 78 GLN A C 1
ATOM 607 O O . GLN A 1 78 ? 15.125 14.059 -6.077 1.00 95.12 78 GLN A O 1
ATOM 612 N N . SER A 1 79 ? 15.210 11.841 -5.744 1.00 96.31 79 SER A N 1
ATOM 613 C CA . SER A 1 79 ? 16.607 11.646 -6.154 1.00 96.31 79 SER A CA 1
ATOM 614 C C . SER A 1 79 ? 16.785 10.369 -6.970 1.00 96.31 79 SER A C 1
ATOM 616 O O . SER A 1 79 ? 16.095 9.379 -6.750 1.00 96.31 79 SER A O 1
ATOM 618 N N . SER A 1 80 ? 17.762 10.347 -7.881 1.00 96.75 80 SER A N 1
ATOM 619 C CA . SER A 1 80 ? 18.115 9.149 -8.657 1.00 96.75 80 SER A CA 1
ATOM 620 C C . SER A 1 80 ? 18.778 8.048 -7.823 1.00 96.75 80 SER A C 1
ATOM 622 O O . SER A 1 80 ? 19.002 6.963 -8.347 1.00 96.75 80 SER A O 1
ATOM 624 N N . PHE A 1 81 ? 19.125 8.329 -6.562 1.00 96.12 81 PHE A N 1
ATOM 625 C CA . PHE A 1 81 ? 19.751 7.383 -5.629 1.00 96.12 81 PHE A CA 1
ATOM 626 C C . PHE A 1 81 ? 18.796 6.842 -4.557 1.00 96.12 81 PHE A C 1
ATOM 628 O O . PHE A 1 81 ? 19.209 5.978 -3.784 1.00 96.12 81 PHE A O 1
ATOM 635 N N . GLY A 1 82 ? 17.565 7.363 -4.483 1.00 96.31 82 GLY A N 1
ATOM 636 C CA . GLY A 1 82 ? 16.524 6.776 -3.639 1.00 96.31 82 GLY A CA 1
ATOM 637 C C . GLY A 1 82 ? 15.987 5.487 -4.249 1.00 96.31 82 GLY A C 1
ATOM 638 O O . GLY A 1 82 ? 16.224 5.210 -5.433 1.00 96.31 82 GLY A O 1
ATOM 639 N N . TYR A 1 83 ? 15.304 4.696 -3.433 1.00 97.44 83 TYR A N 1
ATOM 640 C CA . TYR A 1 83 ? 14.910 3.338 -3.789 1.00 97.44 83 TYR A CA 1
ATOM 641 C C . TYR A 1 83 ? 13.403 3.164 -3.845 1.00 97.44 83 TYR A C 1
ATOM 643 O O . TYR A 1 83 ? 12.710 3.438 -2.881 1.00 97.44 83 TYR A O 1
ATOM 651 N N . PHE A 1 84 ? 12.951 2.511 -4.910 1.00 97.12 84 PHE A N 1
ATOM 652 C CA . PHE A 1 84 ? 11.567 2.103 -5.117 1.00 97.12 84 PHE A CA 1
ATOM 653 C C . PHE A 1 84 ? 11.502 0.638 -5.565 1.00 97.12 84 PHE A C 1
ATOM 655 O O . PHE A 1 84 ? 12.512 0.029 -5.941 1.00 97.12 84 PHE A O 1
ATOM 662 N N . MET A 1 85 ? 10.305 0.053 -5.554 1.00 96.81 85 MET A N 1
ATOM 663 C CA . MET A 1 85 ? 10.063 -1.265 -6.147 1.00 96.81 85 MET A CA 1
ATOM 664 C C . MET A 1 85 ? 9.612 -1.105 -7.595 1.00 96.81 85 MET A C 1
ATOM 666 O O . MET A 1 85 ? 8.678 -0.362 -7.872 1.00 96.81 85 MET A O 1
ATOM 670 N N . TYR A 1 86 ? 10.240 -1.831 -8.514 1.00 94.69 86 TYR A N 1
ATOM 671 C CA . TYR A 1 86 ? 10.060 -1.685 -9.958 1.00 94.69 86 TYR A CA 1
ATOM 672 C C . TYR A 1 86 ? 9.961 -3.040 -10.656 1.00 94.69 86 TYR A C 1
ATOM 674 O O . TYR A 1 86 ? 10.627 -4.001 -10.266 1.00 94.69 86 TYR A O 1
ATOM 682 N N . VAL A 1 87 ? 9.129 -3.127 -11.694 1.00 90.50 87 VAL A N 1
ATOM 683 C CA . VAL A 1 87 ? 9.075 -4.298 -12.578 1.00 90.50 87 VAL A CA 1
ATOM 684 C C . VAL A 1 87 ? 9.758 -3.965 -13.895 1.00 90.50 87 VAL A C 1
ATOM 686 O O . VAL A 1 87 ? 9.333 -3.046 -14.596 1.00 90.50 87 VAL A O 1
ATOM 689 N N . ASP A 1 88 ? 10.787 -4.746 -14.230 1.00 75.25 88 ASP A N 1
ATOM 690 C CA . ASP A 1 88 ? 11.589 -4.505 -15.425 1.00 75.25 88 ASP A CA 1
ATOM 691 C C . ASP A 1 88 ? 10.843 -4.746 -16.740 1.00 75.25 88 ASP A C 1
ATOM 693 O O . ASP A 1 88 ? 9.987 -5.629 -16.850 1.00 75.25 88 ASP A O 1
ATOM 697 N N . SER A 1 89 ? 11.220 -3.971 -17.758 1.00 67.81 89 SER A N 1
ATOM 698 C CA . SER A 1 89 ? 10.684 -4.048 -19.110 1.00 67.81 89 SER A CA 1
ATOM 699 C C . SER A 1 89 ? 11.285 -5.134 -19.993 1.00 67.81 89 SER A C 1
ATOM 701 O O . SER A 1 89 ? 10.840 -5.309 -21.135 1.00 67.81 89 SER A O 1
ATOM 703 N N . THR A 1 90 ? 12.229 -5.932 -19.475 1.00 68.06 90 THR A N 1
ATOM 704 C CA . THR A 1 90 ? 12.942 -6.945 -20.260 1.00 68.06 90 THR A CA 1
ATOM 705 C C . THR A 1 90 ? 12.924 -8.363 -19.649 1.00 68.06 90 THR A C 1
ATOM 707 O O . THR A 1 90 ? 13.065 -8.520 -18.439 1.00 68.06 90 THR A O 1
ATOM 710 N N . PRO A 1 91 ? 12.788 -9.439 -20.462 1.00 61.88 91 PRO A N 1
ATOM 711 C CA . PRO A 1 91 ? 12.453 -9.459 -21.883 1.00 61.88 91 PRO A CA 1
ATOM 712 C C . PRO A 1 91 ? 10.937 -9.499 -22.146 1.00 61.88 91 PRO A C 1
ATOM 714 O O . PRO A 1 91 ? 10.130 -9.911 -21.316 1.00 61.88 91 PRO A O 1
ATOM 717 N N . ALA A 1 92 ? 10.596 -9.125 -23.382 1.00 56.78 92 ALA A N 1
ATOM 718 C CA . ALA A 1 92 ? 9.269 -9.088 -23.987 1.00 56.78 92 ALA A CA 1
ATOM 719 C C . ALA A 1 92 ? 8.566 -10.462 -24.036 1.00 56.78 92 ALA A C 1
ATOM 721 O O . ALA A 1 92 ? 8.430 -11.066 -25.105 1.00 56.78 92 ALA A O 1
ATOM 722 N N . ALA A 1 93 ? 8.097 -10.961 -22.894 1.00 65.50 93 ALA A N 1
ATOM 723 C CA . ALA A 1 93 ? 7.063 -11.986 -22.888 1.00 65.50 93 ALA A CA 1
ATOM 724 C C . ALA A 1 93 ? 5.777 -11.400 -23.500 1.00 65.50 93 ALA A C 1
ATOM 726 O O . ALA A 1 93 ? 5.551 -10.193 -23.474 1.00 65.50 93 ALA A O 1
ATOM 727 N N . SER A 1 94 ? 4.924 -12.242 -24.088 1.00 75.38 94 SER A N 1
ATOM 728 C CA . SER A 1 94 ? 3.620 -11.815 -24.628 1.00 75.38 94 SER A CA 1
ATOM 729 C C . SER A 1 94 ? 2.591 -11.498 -23.539 1.00 75.38 94 SER A C 1
ATOM 731 O O . SER A 1 94 ? 1.462 -11.115 -23.836 1.00 75.38 94 SER A O 1
ATOM 733 N N . SER A 1 95 ? 2.951 -11.747 -22.288 1.00 81.81 95 SER A N 1
ATOM 734 C CA . SER A 1 95 ? 2.187 -11.460 -21.085 1.00 81.81 95 SER A CA 1
ATOM 735 C C . SER A 1 95 ? 3.092 -11.711 -19.891 1.00 81.81 95 SER A C 1
ATOM 737 O O . SER A 1 95 ? 3.910 -12.633 -19.929 1.00 81.81 95 SER A O 1
ATOM 739 N N . GLY A 1 96 ? 2.893 -10.964 -18.819 1.00 86.50 96 GLY A N 1
ATOM 740 C CA . GLY A 1 96 ? 3.633 -11.146 -17.581 1.00 86.50 96 GLY A CA 1
ATOM 741 C C . GLY A 1 96 ? 2.771 -10.788 -16.388 1.00 86.50 96 GLY A C 1
ATOM 742 O O . GLY A 1 96 ? 1.863 -9.965 -16.501 1.00 86.50 96 GLY A O 1
ATOM 743 N N . VAL A 1 97 ? 3.041 -11.445 -15.262 1.00 90.81 97 VAL A N 1
ATOM 744 C CA . VAL A 1 97 ? 2.439 -11.134 -13.965 1.00 90.81 97 VAL A CA 1
ATOM 745 C C . VAL A 1 97 ? 3.561 -11.065 -12.940 1.00 90.81 97 VAL A C 1
ATOM 747 O O . VAL A 1 97 ? 4.349 -12.008 -12.839 1.00 90.81 97 VAL A O 1
ATOM 750 N N . ALA A 1 98 ? 3.611 -9.962 -12.196 1.00 92.88 98 ALA A N 1
ATOM 751 C CA . ALA A 1 98 ? 4.488 -9.762 -11.050 1.00 92.88 98 ALA A CA 1
ATOM 752 C C . ALA A 1 98 ? 3.640 -9.465 -9.812 1.00 92.88 98 ALA A C 1
ATOM 754 O O . ALA A 1 98 ? 2.743 -8.624 -9.858 1.00 92.88 98 ALA A O 1
ATOM 755 N N . GLU A 1 99 ? 3.933 -10.120 -8.694 1.00 94.50 99 GLU A N 1
ATOM 756 C CA . GLU A 1 99 ? 3.181 -9.955 -7.447 1.00 94.50 99 GLU A CA 1
ATOM 757 C C . GLU A 1 99 ? 4.145 -9.695 -6.292 1.00 94.50 99 GLU A C 1
ATOM 759 O O . GLU A 1 99 ? 5.014 -10.519 -6.010 1.00 94.50 99 GLU A O 1
ATOM 764 N N . LEU A 1 100 ? 3.978 -8.561 -5.615 1.00 95.50 100 LEU A N 1
ATOM 765 C CA . LEU A 1 100 ? 4.719 -8.200 -4.409 1.00 95.50 100 LEU A CA 1
ATOM 766 C C . LEU A 1 100 ? 3.772 -8.284 -3.214 1.00 95.50 100 LEU A C 1
ATOM 768 O O . LEU A 1 100 ? 2.819 -7.512 -3.124 1.00 95.50 100 LEU A O 1
ATOM 772 N N . ARG A 1 101 ? 4.019 -9.232 -2.310 1.00 94.56 101 ARG A N 1
ATOM 773 C CA . ARG A 1 101 ? 3.170 -9.529 -1.150 1.00 94.56 101 ARG A CA 1
ATOM 774 C C . ARG A 1 101 ? 3.745 -8.933 0.127 1.00 94.56 101 ARG A C 1
ATOM 776 O O . ARG A 1 101 ? 4.940 -9.070 0.387 1.00 94.56 101 ARG A O 1
ATOM 783 N N . SER A 1 102 ? 2.885 -8.346 0.950 1.00 92.12 102 SER A N 1
ATOM 784 C CA . SER A 1 102 ? 3.223 -7.944 2.314 1.00 92.12 102 SER A CA 1
ATOM 785 C C . SER A 1 102 ? 3.382 -9.163 3.228 1.00 92.12 102 SER A C 1
ATOM 787 O O . SER A 1 102 ? 3.013 -10.291 2.884 1.00 92.12 102 SER A O 1
ATOM 789 N N . ARG A 1 103 ? 3.823 -8.933 4.466 1.00 87.94 103 ARG A N 1
ATOM 790 C CA . ARG A 1 103 ? 3.574 -9.878 5.566 1.00 87.94 103 ARG A CA 1
ATOM 791 C C . ARG A 1 103 ? 2.069 -10.076 5.805 1.00 87.94 103 ARG A C 1
ATOM 793 O O . ARG A 1 103 ? 1.250 -9.284 5.335 1.00 87.94 103 ARG A O 1
ATOM 800 N N . THR A 1 104 ? 1.717 -11.087 6.590 1.00 88.38 104 THR A N 1
ATOM 801 C CA . THR A 1 104 ? 0.350 -11.250 7.102 1.00 88.38 104 THR A CA 1
ATOM 802 C C . THR A 1 104 ? 0.092 -10.270 8.243 1.00 88.38 104 THR A C 1
ATOM 804 O O . THR A 1 104 ? 0.833 -10.246 9.223 1.00 88.38 104 THR A O 1
ATOM 807 N N . PHE A 1 105 ? -0.967 -9.475 8.120 1.00 87.38 105 PHE A N 1
ATOM 808 C CA . PHE A 1 105 ? -1.491 -8.616 9.178 1.00 87.38 105 PHE A CA 1
ATOM 809 C C . PHE A 1 105 ? -2.605 -9.350 9.917 1.00 87.38 105 PHE A C 1
ATOM 811 O O . PHE A 1 105 ? -3.531 -9.845 9.280 1.00 87.38 105 PHE A O 1
ATOM 818 N N . ASN A 1 106 ? -2.551 -9.404 11.249 1.00 86.44 106 ASN A N 1
ATOM 819 C CA . ASN A 1 106 ? -3.499 -10.160 12.078 1.00 86.44 106 ASN A CA 1
ATOM 820 C C . ASN A 1 106 ? -4.742 -9.339 12.452 1.00 86.44 106 ASN A C 1
ATOM 822 O O . ASN A 1 106 ? -5.143 -9.262 13.611 1.00 86.44 106 ASN A O 1
ATOM 826 N N . GLY A 1 107 ? -5.357 -8.727 11.445 1.00 85.75 107 GLY A N 1
ATOM 827 C CA . GLY A 1 107 ? -6.503 -7.846 11.605 1.00 85.75 107 GLY A CA 1
ATOM 828 C C . GLY A 1 107 ? -6.149 -6.363 11.531 1.00 85.75 107 GLY A C 1
ATOM 829 O O . GLY A 1 107 ? -4.989 -5.980 11.408 1.00 85.75 107 GLY A O 1
ATOM 830 N N . ALA A 1 108 ? -7.193 -5.541 11.512 1.00 88.25 108 ALA A N 1
ATOM 831 C CA . ALA A 1 108 ? -7.101 -4.093 11.373 1.00 88.25 108 ALA A CA 1
ATOM 832 C C . ALA A 1 108 ? -8.358 -3.414 11.924 1.00 88.25 108 ALA A C 1
ATOM 834 O O . ALA A 1 108 ? -9.446 -4.009 11.882 1.00 88.25 108 ALA A O 1
ATOM 835 N N . ALA A 1 109 ? -8.204 -2.182 12.403 1.00 88.81 109 ALA A N 1
ATOM 836 C CA . ALA A 1 109 ? -9.286 -1.314 12.851 1.00 88.81 109 ALA A CA 1
ATOM 837 C C . ALA A 1 109 ? -10.153 -0.785 11.695 1.00 88.81 109 ALA A C 1
ATOM 839 O O . ALA A 1 109 ? -9.792 -0.863 10.519 1.00 88.81 109 ALA A O 1
ATOM 840 N N . ALA A 1 110 ? -11.321 -0.249 12.045 1.00 89.06 110 ALA A N 1
ATOM 841 C CA . ALA A 1 110 ? -12.313 0.278 11.113 1.00 89.06 110 ALA A CA 1
ATOM 842 C C . ALA A 1 110 ? -11.786 1.377 10.178 1.00 89.06 110 ALA A C 1
ATOM 844 O O . ALA A 1 110 ? -12.109 1.390 8.993 1.00 89.06 110 ALA A O 1
ATOM 845 N N . ALA A 1 111 ? -10.917 2.255 10.677 1.00 86.44 111 ALA A N 1
ATOM 846 C CA . ALA A 1 111 ? -10.353 3.365 9.911 1.00 86.44 111 ALA A CA 1
ATOM 847 C C . ALA A 1 111 ? -9.166 2.970 9.006 1.00 86.44 111 ALA A C 1
ATOM 849 O O . ALA A 1 111 ? -8.531 3.848 8.409 1.00 86.44 111 ALA A O 1
ATOM 850 N N . CYS A 1 112 ? -8.840 1.674 8.918 1.00 88.31 112 CYS A N 1
ATOM 851 C CA . CYS A 1 112 ? -7.650 1.203 8.224 1.00 88.31 112 CYS A CA 1
ATOM 852 C C . CYS A 1 112 ? -7.703 1.527 6.732 1.00 88.31 112 CYS A C 1
ATOM 854 O O . CYS A 1 112 ? -8.651 1.160 6.028 1.00 88.31 112 CYS A O 1
ATOM 856 N N . ARG A 1 113 ? -6.640 2.156 6.238 1.00 88.19 113 ARG A N 1
ATOM 857 C CA . ARG A 1 113 ? -6.432 2.453 4.820 1.00 88.19 113 ARG A CA 1
ATOM 858 C C . ARG A 1 113 ? -4.969 2.301 4.429 1.00 88.19 113 ARG A C 1
ATOM 860 O O . ARG A 1 113 ? -4.082 2.426 5.272 1.00 88.19 113 ARG A O 1
ATOM 867 N N . VAL A 1 114 ? -4.738 2.074 3.144 1.00 88.88 114 VAL A N 1
ATOM 868 C CA . VAL A 1 114 ? -3.413 2.025 2.527 1.00 88.88 114 VAL A CA 1
ATOM 869 C C . VAL A 1 114 ? -3.246 3.243 1.628 1.00 88.88 114 VAL A C 1
ATOM 871 O O . VAL A 1 114 ? -4.116 3.566 0.816 1.00 88.88 114 VAL A O 1
ATOM 874 N N . GLU A 1 115 ? -2.108 3.898 1.776 1.00 88.44 115 GLU A N 1
ATOM 875 C CA . GLU A 1 115 ? -1.624 4.994 0.946 1.00 88.44 115 GLU A CA 1
ATOM 876 C C . GLU A 1 115 ? -0.288 4.555 0.337 1.00 88.44 115 GLU A C 1
ATOM 878 O O . GLU A 1 115 ? 0.479 3.859 0.993 1.00 88.44 115 GLU A O 1
ATOM 883 N N . PHE A 1 116 ? -0.018 4.894 -0.919 1.00 91.81 116 PHE A N 1
ATOM 884 C CA . PHE A 1 116 ? 1.253 4.583 -1.579 1.00 91.81 116 PHE A CA 1
ATOM 885 C C . PHE A 1 116 ? 1.448 5.498 -2.787 1.00 91.81 116 PHE A C 1
ATOM 887 O O . PHE A 1 116 ? 0.476 5.968 -3.390 1.00 91.81 116 PHE A O 1
ATOM 894 N N . ALA A 1 117 ? 2.705 5.733 -3.145 1.00 93.12 117 ALA A N 1
ATOM 895 C CA . ALA A 1 117 ? 3.084 6.357 -4.398 1.00 93.12 117 ALA A CA 1
ATOM 896 C C . ALA A 1 117 ? 3.213 5.286 -5.486 1.00 93.12 117 ALA A C 1
ATOM 898 O O . ALA A 1 117 ? 3.649 4.159 -5.243 1.00 93.12 117 ALA A O 1
ATOM 899 N N . PHE A 1 118 ? 2.830 5.634 -6.710 1.00 93.75 118 PHE A N 1
ATOM 900 C CA . PHE A 1 118 ? 3.019 4.761 -7.858 1.00 93.75 118 PHE A CA 1
ATOM 901 C C . PHE A 1 118 ? 3.440 5.564 -9.081 1.00 93.75 118 PHE A C 1
ATOM 903 O O . PHE A 1 118 ? 3.110 6.741 -9.232 1.00 93.75 118 PHE A O 1
ATOM 910 N N . TYR A 1 119 ? 4.145 4.888 -9.975 1.00 93.06 119 TYR A N 1
ATOM 911 C CA . TYR A 1 119 ? 4.538 5.393 -11.275 1.00 93.06 119 TYR A CA 1
ATOM 912 C C . TYR A 1 119 ? 4.143 4.363 -12.327 1.00 93.06 119 TYR A C 1
ATOM 914 O O . TYR A 1 119 ? 4.449 3.180 -12.190 1.00 93.06 119 TYR A O 1
ATOM 922 N N . MET A 1 120 ? 3.457 4.810 -13.376 1.00 91.75 120 MET A N 1
ATOM 923 C CA . MET A 1 120 ? 3.123 3.988 -14.536 1.00 91.75 120 MET A CA 1
ATOM 924 C C . MET A 1 120 ? 3.288 4.827 -15.797 1.00 91.75 120 MET A C 1
ATOM 926 O O . MET A 1 120 ? 2.635 5.863 -15.940 1.00 91.75 120 MET A O 1
ATOM 930 N N . TYR A 1 121 ? 4.145 4.383 -16.712 1.00 91.44 121 TYR A N 1
ATOM 931 C CA . TYR A 1 121 ? 4.415 5.104 -17.955 1.00 91.44 121 TYR A CA 1
ATOM 932 C C . TYR A 1 121 ? 4.753 4.156 -19.105 1.00 91.44 121 TYR A C 1
ATOM 934 O O . TYR A 1 121 ? 5.253 3.056 -18.890 1.00 91.44 121 TYR A O 1
ATOM 942 N N . GLY A 1 122 ? 4.491 4.597 -20.335 1.00 89.75 122 GLY A N 1
ATOM 943 C CA . GLY A 1 122 ? 4.758 3.855 -21.566 1.00 89.75 122 GLY A CA 1
ATOM 944 C C . GLY A 1 122 ? 3.492 3.509 -22.346 1.00 89.75 122 GLY A C 1
ATOM 945 O O . GLY A 1 122 ? 2.368 3.662 -21.868 1.00 89.75 122 GLY A O 1
ATOM 946 N N . SER A 1 123 ? 3.668 3.052 -23.586 1.00 89.38 123 SER A N 1
ATOM 947 C CA . SER A 1 123 ? 2.557 2.731 -24.494 1.00 89.38 123 SER A CA 1
ATOM 948 C C . SER A 1 123 ? 1.821 1.439 -24.127 1.00 89.38 123 SER A C 1
ATOM 950 O O . SER A 1 123 ? 0.670 1.267 -24.522 1.00 89.38 123 SER A O 1
ATOM 952 N N . ASN A 1 124 ? 2.468 0.548 -23.372 1.00 88.69 124 ASN A N 1
ATOM 953 C CA . ASN A 1 124 ? 1.849 -0.636 -22.783 1.00 88.69 124 ASN A CA 1
ATOM 954 C C . ASN A 1 124 ? 2.477 -0.930 -21.414 1.00 88.69 124 ASN A C 1
ATOM 956 O O . ASN A 1 124 ? 3.299 -1.836 -21.287 1.00 88.69 124 ASN A O 1
ATOM 960 N N . ALA A 1 125 ? 2.093 -0.142 -20.407 1.00 88.19 125 ALA A N 1
ATOM 961 C CA . ALA A 1 125 ? 2.490 -0.332 -19.008 1.00 88.19 125 ALA A CA 1
ATOM 962 C C . ALA A 1 125 ? 1.606 -1.349 -18.257 1.00 88.19 125 ALA A C 1
ATOM 964 O O . ALA A 1 125 ? 1.784 -1.547 -17.061 1.00 88.19 125 ALA A O 1
ATOM 965 N N . GLY A 1 126 ? 0.638 -1.981 -18.933 1.00 90.62 126 GLY A N 1
ATOM 966 C CA . GLY A 1 126 ? -0.272 -2.943 -18.317 1.00 90.62 126 GLY A CA 1
ATOM 967 C C . GLY A 1 126 ? -1.169 -2.340 -17.231 1.00 90.62 126 GLY A C 1
ATOM 968 O O . GLY A 1 126 ? -1.632 -1.204 -17.337 1.00 90.62 126 GLY A O 1
ATOM 969 N N . THR A 1 127 ? -1.439 -3.129 -16.196 1.00 91.62 127 THR A N 1
ATOM 970 C CA . THR A 1 127 ? -2.241 -2.760 -15.027 1.00 91.62 127 THR A CA 1
ATOM 971 C C . THR A 1 127 ? -1.408 -2.821 -13.755 1.00 91.62 127 THR A C 1
ATOM 973 O O . THR A 1 127 ? -0.465 -3.608 -13.653 1.00 91.62 127 THR A O 1
ATOM 976 N N . LEU A 1 128 ? -1.786 -2.003 -12.777 1.00 92.06 128 LEU A N 1
ATOM 977 C CA . LEU A 1 128 ? -1.357 -2.110 -11.391 1.00 92.06 128 LEU A CA 1
ATOM 978 C C . LEU A 1 128 ? -2.613 -2.235 -10.531 1.00 92.06 128 LEU A C 1
ATOM 980 O O . LEU A 1 128 ? -3.515 -1.404 -10.620 1.00 92.06 128 LEU A O 1
ATOM 984 N N . GLU A 1 129 ? -2.672 -3.282 -9.722 1.00 91.88 129 GLU A N 1
ATOM 985 C CA . GLU A 1 129 ? -3.771 -3.558 -8.804 1.00 91.88 129 GLU A CA 1
ATOM 986 C C . GLU A 1 129 ? -3.212 -3.708 -7.389 1.00 91.88 129 GLU A C 1
ATOM 988 O O . GLU A 1 129 ? -2.169 -4.334 -7.190 1.00 91.88 129 GLU A O 1
ATOM 993 N N . LEU A 1 130 ? -3.928 -3.171 -6.401 1.00 92.44 130 LEU A N 1
ATOM 994 C CA . LEU A 1 130 ? -3.728 -3.540 -5.005 1.00 92.44 130 LEU A CA 1
ATOM 995 C C . LEU A 1 130 ? -4.817 -4.544 -4.640 1.00 92.44 130 LEU A C 1
ATOM 997 O O . LEU A 1 130 ? -6.008 -4.249 -4.738 1.00 92.44 130 LEU A O 1
ATOM 1001 N N . LEU A 1 131 ? -4.398 -5.746 -4.266 1.00 91.88 131 LEU A N 1
ATOM 1002 C CA . LEU A 1 131 ? -5.284 -6.833 -3.881 1.00 91.88 131 LEU A CA 1
ATOM 1003 C C . LEU A 1 131 ? -5.155 -7.119 -2.383 1.00 91.88 131 LEU A C 1
ATOM 1005 O O . LEU A 1 131 ? -4.073 -6.988 -1.809 1.00 91.88 131 LEU A O 1
ATOM 1009 N N . MET A 1 132 ? -6.251 -7.550 -1.762 1.00 91.25 132 MET A N 1
ATOM 1010 C CA . MET A 1 132 ? -6.269 -8.111 -0.412 1.00 91.25 132 MET A CA 1
ATOM 1011 C C . MET A 1 132 ? -6.550 -9.603 -0.493 1.00 91.25 132 MET A C 1
ATOM 1013 O O . MET A 1 132 ? -7.590 -10.003 -1.008 1.00 91.25 132 MET A O 1
ATOM 1017 N N . ASP A 1 133 ? -5.650 -10.402 0.062 1.00 89.25 133 ASP A N 1
ATOM 1018 C CA . ASP A 1 133 ? -5.774 -11.851 0.183 1.00 89.25 133 ASP A CA 1
ATOM 1019 C C . ASP A 1 133 ? -6.061 -12.209 1.649 1.00 89.25 133 ASP A C 1
ATOM 1021 O O . ASP A 1 133 ? -5.262 -11.901 2.536 1.00 89.25 133 ASP A O 1
ATOM 1025 N N . THR A 1 134 ? -7.211 -12.825 1.919 1.00 85.38 134 THR A N 1
ATOM 1026 C CA . THR A 1 134 ? -7.600 -13.289 3.267 1.00 85.38 134 THR A CA 1
ATOM 1027 C C . THR A 1 134 ? -7.218 -14.750 3.523 1.00 85.38 134 THR A C 1
ATOM 1029 O O . THR A 1 134 ? -7.564 -15.309 4.562 1.00 85.38 134 THR A O 1
ATOM 1032 N N . GLY A 1 135 ? -6.556 -15.404 2.563 1.00 79.94 135 GLY A N 1
ATOM 1033 C CA . GLY A 1 135 ? -6.315 -16.849 2.551 1.00 79.94 135 GLY A CA 1
ATOM 1034 C C . GLY A 1 135 ? -7.534 -17.679 2.131 1.00 79.94 135 GLY A C 1
ATOM 1035 O O . GLY A 1 135 ? -7.403 -18.884 1.921 1.00 79.94 135 GLY A O 1
ATOM 1036 N N . ILE A 1 136 ? -8.705 -17.050 1.995 1.00 76.38 136 ILE A N 1
ATOM 1037 C CA . ILE A 1 136 ? -9.950 -17.671 1.519 1.00 76.38 136 ILE A CA 1
ATOM 1038 C C . ILE A 1 136 ? -10.389 -17.011 0.211 1.00 76.38 136 ILE A C 1
ATOM 1040 O O . ILE A 1 136 ? -10.756 -17.699 -0.738 1.00 76.38 136 ILE A O 1
ATOM 1044 N N . GLU A 1 137 ? -10.322 -15.680 0.153 1.00 77.94 137 GLU A N 1
ATOM 1045 C CA . GLU A 1 137 ? -10.725 -14.888 -1.006 1.00 77.94 137 GLU A CA 1
ATOM 1046 C C . GLU A 1 137 ? -9.698 -13.791 -1.299 1.00 77.94 137 GLU A C 1
ATOM 1048 O O . GLU A 1 137 ? -9.016 -13.287 -0.402 1.00 77.94 137 GLU A O 1
ATOM 1053 N N . THR A 1 138 ? -9.605 -13.414 -2.574 1.00 80.12 138 THR A N 1
ATOM 1054 C CA . THR A 1 138 ? -8.793 -12.286 -3.031 1.00 80.12 138 THR A CA 1
ATOM 1055 C C . THR A 1 138 ? -9.700 -11.204 -3.601 1.00 80.12 138 THR A C 1
ATOM 1057 O O . THR A 1 138 ? -10.467 -11.454 -4.530 1.00 80.12 138 THR A O 1
ATOM 1060 N N . PHE A 1 139 ? -9.593 -9.992 -3.064 1.00 78.38 139 PHE A N 1
ATOM 1061 C CA . PHE A 1 139 ? -10.393 -8.837 -3.467 1.00 78.38 139 PHE A CA 1
ATOM 1062 C C . PHE A 1 139 ? -9.502 -7.784 -4.115 1.00 78.38 139 PHE A C 1
ATOM 1064 O O . PHE A 1 139 ? -8.423 -7.502 -3.598 1.00 78.38 139 PHE A O 1
ATOM 1071 N N . ASN A 1 140 ? -9.961 -7.151 -5.196 1.00 79.44 140 ASN A N 1
ATOM 1072 C CA . ASN A 1 140 ? -9.336 -5.919 -5.673 1.00 79.44 140 ASN A CA 1
ATOM 1073 C C . ASN A 1 140 ? -9.798 -4.760 -4.782 1.00 79.44 140 ASN A C 1
ATOM 1075 O O . ASN A 1 140 ? -10.994 -4.474 -4.700 1.00 79.44 140 ASN A O 1
ATOM 1079 N N . THR A 1 141 ? -8.855 -4.142 -4.074 1.00 71.06 141 THR A N 1
ATOM 1080 C CA . THR A 1 141 ? -9.129 -3.047 -3.137 1.00 71.06 141 THR A CA 1
ATOM 1081 C C . THR A 1 141 ? -8.890 -1.676 -3.756 1.00 71.06 141 THR A C 1
ATOM 1083 O O . THR A 1 141 ? -9.273 -0.665 -3.167 1.00 71.06 141 THR A O 1
ATOM 1086 N N . TRP A 1 142 ? -8.301 -1.613 -4.951 1.00 73.25 142 TRP A N 1
ATOM 1087 C CA . TRP A 1 142 ? -8.054 -0.359 -5.645 1.00 73.25 142 TRP A CA 1
ATOM 1088 C C . TRP A 1 142 ? -9.374 0.287 -6.085 1.00 73.25 142 TRP A C 1
ATOM 1090 O O . TRP A 1 142 ? -10.038 -0.175 -7.013 1.00 73.25 142 TRP A O 1
ATOM 1100 N N . GLN A 1 143 ? -9.726 1.410 -5.455 1.00 59.09 143 GLN A N 1
ATOM 1101 C CA . GLN A 1 143 ? -10.800 2.297 -5.897 1.00 59.09 143 GLN A CA 1
ATOM 1102 C C . GLN A 1 143 ? -10.186 3.595 -6.430 1.00 59.09 143 GLN A C 1
ATOM 1104 O O . GLN A 1 143 ? -9.386 4.243 -5.761 1.00 59.09 143 GLN A O 1
ATOM 1109 N N . THR A 1 144 ? -10.547 3.992 -7.651 1.00 47.41 144 THR A N 1
ATOM 1110 C CA . THR A 1 144 ? -9.976 5.159 -8.353 1.00 47.41 144 THR A CA 1
ATOM 1111 C C . THR A 1 144 ? -10.328 6.514 -7.728 1.00 47.41 144 THR A C 1
ATOM 1113 O O . THR A 1 144 ? -9.911 7.547 -8.244 1.00 47.41 144 THR A O 1
ATOM 1116 N N . ILE A 1 145 ? -11.080 6.545 -6.624 1.00 41.72 145 ILE A N 1
ATOM 1117 C CA . ILE A 1 145 ? -11.551 7.775 -5.986 1.00 41.72 145 ILE A CA 1
ATOM 1118 C C . ILE A 1 145 ? -11.398 7.632 -4.465 1.00 41.72 145 ILE A C 1
ATOM 1120 O O . ILE A 1 145 ? -12.180 6.934 -3.833 1.00 41.72 145 ILE A O 1
ATOM 1124 N N . GLY A 1 146 ? -10.408 8.311 -3.875 1.00 44.41 146 GLY A N 1
ATOM 1125 C CA . GLY A 1 146 ? -10.337 8.529 -2.419 1.00 44.41 146 GLY A CA 1
ATOM 1126 C C . GLY A 1 146 ? -9.335 7.690 -1.614 1.00 44.41 146 GLY A C 1
ATOM 1127 O O . GLY A 1 146 ? -9.252 7.884 -0.405 1.00 44.41 146 GLY A O 1
ATOM 1128 N N . GLY A 1 147 ? -8.541 6.826 -2.253 1.00 63.44 147 GLY A N 1
ATOM 1129 C CA . GLY A 1 147 ? -7.561 5.968 -1.572 1.00 63.44 147 GLY A CA 1
ATOM 1130 C C . GLY A 1 147 ? -8.094 4.563 -1.282 1.00 63.44 147 GLY A C 1
ATOM 1131 O O . GLY A 1 147 ? -9.242 4.244 -1.589 1.00 63.44 147 GLY A O 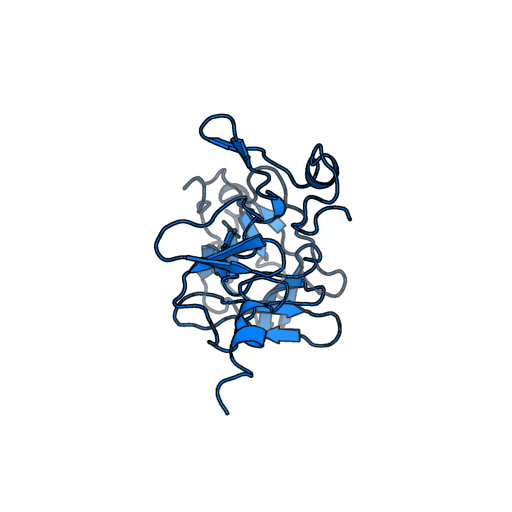1
ATOM 1132 N N . VAL A 1 148 ? -7.244 3.691 -0.733 1.00 83.56 148 VAL A N 1
ATOM 1133 C CA . VAL A 1 148 ? -7.578 2.272 -0.549 1.00 83.56 148 VAL A CA 1
ATOM 1134 C C . VAL A 1 148 ? -8.005 2.007 0.889 1.00 83.56 148 VAL A C 1
ATOM 1136 O O . VAL A 1 148 ? -7.176 1.784 1.770 1.00 83.56 148 VAL A O 1
ATOM 1139 N N . SER A 1 149 ? -9.314 2.024 1.134 1.00 87.38 149 SER A N 1
ATOM 1140 C CA . SER A 1 149 ? -9.890 1.670 2.435 1.00 87.38 149 SER A CA 1
ATOM 1141 C C . SER A 1 149 ? -9.904 0.153 2.632 1.00 87.38 149 SER A C 1
ATOM 1143 O O . SER A 1 149 ? -10.505 -0.589 1.859 1.00 87.38 149 SER A O 1
ATOM 1145 N N . ILE A 1 150 ? -9.260 -0.309 3.700 1.00 88.12 150 ILE A N 1
ATOM 1146 C CA . ILE A 1 150 ? -9.216 -1.717 4.123 1.00 88.12 150 ILE A CA 1
ATOM 1147 C C . ILE A 1 150 ? -10.375 -2.017 5.070 1.00 88.12 150 ILE A C 1
ATOM 1149 O O . ILE A 1 150 ? -10.994 -3.086 4.998 1.00 88.12 150 ILE A O 1
ATOM 1153 N N . GLY A 1 151 ? -10.699 -1.058 5.936 1.00 89.00 151 GLY A N 1
ATOM 1154 C CA . GLY A 1 151 ? -11.741 -1.207 6.938 1.00 89.00 151 GLY A CA 1
ATOM 1155 C C . GLY A 1 151 ? -11.410 -2.259 7.997 1.00 89.00 151 GLY A C 1
ATOM 1156 O O . GLY A 1 151 ? -10.326 -2.848 8.026 1.00 89.00 151 GLY A O 1
ATOM 1157 N N . ARG A 1 152 ? -12.397 -2.554 8.843 1.00 89.75 152 ARG A N 1
ATOM 1158 C CA . ARG A 1 152 ? -12.273 -3.542 9.916 1.00 89.75 152 ARG A CA 1
ATOM 1159 C C . ARG A 1 152 ? -11.941 -4.937 9.372 1.00 89.75 152 ARG A C 1
ATOM 1161 O O . ARG A 1 152 ? -12.720 -5.518 8.616 1.00 89.75 152 ARG A O 1
ATOM 1168 N N . ARG A 1 153 ? -10.839 -5.536 9.841 1.00 90.44 153 ARG A N 1
ATOM 1169 C CA . ARG A 1 153 ? -10.468 -6.938 9.549 1.00 90.44 153 ARG A CA 1
ATOM 1170 C C . ARG A 1 153 ? -10.333 -7.751 10.829 1.00 90.44 153 ARG A C 1
ATOM 1172 O O . ARG A 1 153 ? -9.488 -7.445 11.663 1.00 90.44 153 ARG A O 1
ATOM 1179 N N . ARG A 1 154 ? -11.169 -8.784 10.991 1.00 87.50 154 ARG A N 1
ATOM 1180 C CA . ARG A 1 154 ? -11.137 -9.700 12.154 1.00 87.50 154 ARG A CA 1
ATOM 1181 C C . ARG A 1 154 ? -10.169 -10.873 11.984 1.00 87.50 154 ARG A C 1
ATOM 1183 O O . ARG A 1 154 ? -9.806 -11.495 12.972 1.00 87.50 154 ARG A O 1
ATOM 1190 N N . GLN A 1 155 ? -9.806 -11.189 10.745 1.00 87.75 155 GLN A N 1
ATOM 1191 C CA . GLN A 1 155 ? -8.924 -12.299 10.392 1.00 87.75 155 GLN A CA 1
ATOM 1192 C C . GLN A 1 155 ? -7.641 -11.778 9.744 1.00 87.75 155 GLN A C 1
ATOM 1194 O O . GLN A 1 155 ? -7.559 -10.604 9.370 1.00 87.75 155 GLN A O 1
ATOM 1199 N N . GLY A 1 156 ? -6.662 -12.675 9.617 1.00 87.31 156 GLY A N 1
ATOM 1200 C CA . GLY A 1 156 ? -5.406 -12.397 8.940 1.00 87.31 156 GLY A CA 1
ATOM 1201 C C . GLY A 1 156 ? -5.610 -12.024 7.470 1.00 87.31 156 GLY A C 1
ATOM 1202 O O . GLY A 1 156 ? -6.455 -12.611 6.797 1.00 87.31 156 GLY A O 1
ATOM 1203 N N . PHE A 1 157 ? -4.840 -11.061 6.968 1.00 91.00 157 PHE A N 1
ATOM 1204 C CA . PHE A 1 157 ? -4.844 -10.690 5.553 1.00 91.00 157 PHE A CA 1
ATOM 1205 C C . PHE A 1 157 ? -3.450 -10.277 5.070 1.00 91.00 157 PHE A C 1
ATOM 1207 O O . PHE A 1 157 ? -2.614 -9.824 5.853 1.00 91.00 157 PHE A O 1
ATOM 1214 N N . GLN A 1 158 ? -3.204 -10.416 3.771 1.00 92.06 158 GLN A N 1
ATOM 1215 C CA . GLN A 1 158 ? -2.036 -9.877 3.079 1.00 92.06 158 GLN A CA 1
ATOM 1216 C C . GLN A 1 158 ? -2.480 -8.860 2.031 1.00 92.06 158 GLN A C 1
ATOM 1218 O O . GLN A 1 158 ? -3.547 -8.985 1.431 1.00 92.06 158 GLN A O 1
ATOM 1223 N N . LEU A 1 159 ? -1.634 -7.866 1.799 1.00 92.31 159 LEU A N 1
ATOM 1224 C CA . LEU A 1 159 ? -1.748 -6.949 0.678 1.00 92.31 159 LEU A CA 1
ATOM 1225 C C . LEU A 1 159 ? -0.808 -7.399 -0.435 1.00 92.31 159 LEU A C 1
ATOM 1227 O O . LEU A 1 159 ? 0.283 -7.913 -0.174 1.00 92.31 159 LEU A O 1
ATOM 1231 N N . MET A 1 160 ? -1.227 -7.197 -1.677 1.00 93.44 160 MET A N 1
ATOM 1232 C CA . MET A 1 160 ? -0.459 -7.592 -2.847 1.00 93.44 160 MET A CA 1
ATOM 1233 C C . MET A 1 160 ? -0.532 -6.522 -3.927 1.00 93.44 160 MET A C 1
ATOM 1235 O O . MET A 1 160 ? -1.608 -6.251 -4.455 1.00 93.44 160 MET A O 1
ATOM 1239 N N . PHE A 1 161 ? 0.623 -5.976 -4.303 1.00 94.56 161 PHE A N 1
ATOM 1240 C CA . PHE A 1 161 ? 0.743 -5.211 -5.538 1.00 94.56 161 PHE A CA 1
ATOM 1241 C C . PHE A 1 161 ? 0.914 -6.184 -6.692 1.00 94.56 161 PHE A C 1
ATOM 1243 O O . PHE A 1 161 ? 1.940 -6.862 -6.813 1.00 94.56 161 PHE A O 1
ATOM 1250 N N . ARG A 1 162 ? -0.116 -6.269 -7.526 1.00 93.75 162 ARG A N 1
ATOM 1251 C CA . ARG A 1 162 ? -0.134 -7.115 -8.708 1.00 93.75 162 ARG A CA 1
ATOM 1252 C C . ARG A 1 162 ? 0.005 -6.245 -9.940 1.00 93.75 162 ARG A C 1
ATOM 1254 O O . ARG A 1 162 ? -0.830 -5.386 -10.208 1.00 93.75 162 ARG A O 1
ATOM 1261 N N . HIS A 1 163 ? 1.055 -6.499 -10.700 1.00 92.50 163 HIS A N 1
ATOM 1262 C CA . HIS A 1 163 ? 1.233 -5.943 -12.026 1.00 92.50 163 HIS A CA 1
ATOM 1263 C C . HIS A 1 163 ? 0.956 -7.026 -13.064 1.00 92.50 163 HIS A C 1
ATOM 1265 O O . HIS A 1 163 ? 1.415 -8.162 -12.917 1.00 92.50 163 HIS A O 1
ATOM 1271 N N . SER A 1 164 ? 0.212 -6.683 -14.114 1.00 91.31 164 SER A N 1
ATOM 1272 C CA . SER A 1 164 ? 0.005 -7.585 -15.243 1.00 91.31 164 SER A CA 1
ATOM 1273 C C . SER A 1 164 ? -0.030 -6.849 -16.573 1.00 91.31 164 SER A C 1
ATOM 1275 O O . SER A 1 164 ? -0.489 -5.713 -16.649 1.00 91.31 164 SER A O 1
ATOM 1277 N N . TYR A 1 165 ? 0.411 -7.502 -17.642 1.00 89.62 165 TYR A N 1
ATOM 1278 C CA . TYR A 1 165 ? 0.274 -6.981 -19.000 1.00 89.62 165 TYR A CA 1
ATOM 1279 C C . TYR A 1 165 ? 0.009 -8.106 -19.999 1.00 89.62 165 TYR A C 1
ATOM 1281 O O . TYR A 1 165 ? 0.237 -9.288 -19.730 1.00 89.62 165 TYR A O 1
ATOM 1289 N N . SER A 1 166 ? -0.447 -7.719 -21.188 1.00 89.81 166 SER A N 1
ATOM 1290 C CA . SER A 1 166 ? -0.572 -8.602 -22.347 1.00 89.81 166 SER A CA 1
ATOM 1291 C C . SER A 1 166 ? -0.021 -7.917 -23.597 1.00 89.81 166 SER A C 1
ATOM 1293 O O . SER A 1 166 ? 0.062 -6.690 -23.668 1.00 89.81 166 SER A O 1
ATOM 1295 N N . GLY A 1 167 ? 0.391 -8.714 -24.578 1.00 87.38 167 GLY A N 1
ATOM 1296 C CA . GLY A 1 167 ? 1.101 -8.242 -25.759 1.00 87.38 167 GLY A CA 1
ATOM 1297 C C . GLY A 1 167 ? 2.559 -7.884 -25.470 1.00 87.38 167 GLY A C 1
ATOM 1298 O O . GLY A 1 167 ? 3.152 -8.315 -24.485 1.00 87.38 167 GLY A O 1
ATOM 1299 N N . ARG A 1 168 ? 3.155 -7.103 -26.374 1.00 86.06 168 ARG A N 1
ATOM 1300 C CA . ARG A 1 168 ? 4.531 -6.622 -26.228 1.00 86.06 168 ARG A CA 1
ATOM 1301 C C . ARG A 1 168 ? 4.577 -5.578 -25.117 1.00 86.06 168 ARG A C 1
ATOM 1303 O O . ARG A 1 168 ? 3.973 -4.519 -25.273 1.00 86.06 168 ARG A O 1
ATOM 1310 N N . TYR A 1 169 ? 5.280 -5.874 -24.030 1.00 86.62 169 TYR A N 1
ATOM 1311 C CA . TYR A 1 169 ? 5.483 -4.905 -22.958 1.00 86.62 169 TYR A CA 1
ATOM 1312 C C . TYR A 1 169 ? 6.330 -3.726 -23.445 1.00 86.62 169 TYR A C 1
ATOM 1314 O O . TYR A 1 169 ? 7.330 -3.914 -24.144 1.00 86.62 169 TYR A O 1
ATOM 1322 N N . SER A 1 170 ? 5.887 -2.512 -23.129 1.00 87.56 170 SER A N 1
ATOM 1323 C CA . SER A 1 170 ? 6.558 -1.264 -23.505 1.00 87.56 170 SER A CA 1
ATOM 1324 C C . SER A 1 170 ? 6.160 -0.156 -22.539 1.00 87.56 170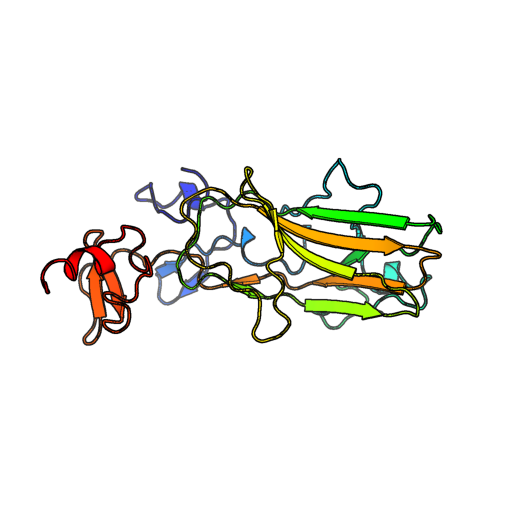 SER A C 1
ATOM 1326 O O . SER A 1 170 ? 5.581 0.864 -22.925 1.00 87.56 170 SER A O 1
ATOM 1328 N N . GLY A 1 171 ? 6.422 -0.409 -21.263 1.00 89.06 171 GLY A N 1
ATOM 1329 C CA . GLY A 1 171 ? 6.229 0.540 -20.186 1.00 89.06 171 GLY A CA 1
ATOM 1330 C C . GLY A 1 171 ? 7.004 0.135 -18.944 1.00 89.06 171 GLY A C 1
ATOM 1331 O O . GLY A 1 171 ? 7.751 -0.839 -18.962 1.00 89.06 171 GLY A O 1
ATOM 1332 N N . ALA A 1 172 ? 6.804 0.905 -17.887 1.00 90.50 172 ALA A N 1
ATOM 1333 C CA . ALA A 1 172 ? 7.394 0.709 -16.579 1.00 90.50 172 ALA A CA 1
ATOM 1334 C C . ALA A 1 172 ? 6.324 0.908 -15.510 1.00 90.50 172 ALA A C 1
ATOM 1336 O O . ALA A 1 172 ? 5.466 1.792 -15.631 1.00 90.50 172 ALA A O 1
ATOM 1337 N N . VAL A 1 173 ? 6.414 0.110 -14.449 1.00 93.62 173 VAL A N 1
ATOM 1338 C CA . VAL A 1 173 ? 5.588 0.243 -13.252 1.00 93.62 173 VAL A CA 1
ATOM 1339 C C . VAL A 1 173 ? 6.499 0.238 -12.037 1.00 93.62 173 VAL A C 1
ATOM 1341 O O . VAL A 1 173 ? 7.359 -0.635 -11.905 1.00 93.62 173 VAL A O 1
ATOM 1344 N N . ALA A 1 174 ? 6.302 1.210 -11.152 1.00 95.50 174 ALA A N 1
ATOM 1345 C CA . ALA A 1 174 ? 6.980 1.275 -9.871 1.00 95.50 174 ALA A CA 1
ATOM 1346 C C . ALA A 1 174 ? 6.018 1.676 -8.748 1.00 95.50 174 ALA A C 1
ATOM 1348 O O . ALA A 1 174 ? 5.017 2.356 -8.988 1.00 95.50 174 ALA A O 1
ATOM 1349 N N . VAL A 1 175 ? 6.334 1.250 -7.527 1.00 95.94 175 VAL A N 1
ATOM 1350 C CA . VAL A 1 175 ? 5.635 1.632 -6.295 1.00 95.94 175 VAL A CA 1
ATOM 1351 C C . VAL A 1 175 ? 6.642 2.075 -5.242 1.00 95.94 175 VAL A C 1
ATOM 1353 O O . VAL A 1 175 ? 7.744 1.527 -5.158 1.00 95.94 175 VAL A O 1
ATOM 1356 N N . ASP A 1 176 ? 6.244 3.059 -4.447 1.00 95.69 176 ASP A N 1
ATOM 1357 C CA . ASP A 1 176 ? 7.037 3.623 -3.358 1.00 95.69 176 ASP A CA 1
ATOM 1358 C C . ASP A 1 176 ? 6.117 4.103 -2.214 1.00 95.69 176 ASP A C 1
ATOM 1360 O O . ASP A 1 176 ? 4.893 4.150 -2.370 1.00 95.69 176 ASP A O 1
ATOM 1364 N N . ASP A 1 177 ? 6.684 4.439 -1.057 1.00 91.81 177 ASP A N 1
ATOM 1365 C CA . ASP A 1 177 ? 5.999 5.089 0.070 1.00 91.81 177 ASP A CA 1
ATOM 1366 C C . ASP A 1 177 ? 4.720 4.378 0.560 1.00 91.81 177 ASP A C 1
ATOM 1368 O O . ASP A 1 177 ? 3.701 4.999 0.882 1.00 91.81 177 ASP A O 1
ATOM 1372 N N . VAL A 1 178 ? 4.758 3.049 0.659 1.00 91.38 178 VAL A N 1
ATOM 1373 C CA . VAL A 1 178 ? 3.614 2.246 1.103 1.00 91.38 178 VAL A CA 1
ATOM 1374 C C . VAL A 1 178 ? 3.368 2.447 2.592 1.00 91.38 178 VAL A C 1
ATOM 1376 O O . VAL A 1 178 ? 4.176 2.059 3.431 1.00 91.38 178 VAL A O 1
ATOM 1379 N N . THR A 1 179 ? 2.216 3.010 2.936 1.00 87.06 179 THR A N 1
ATOM 1380 C CA . THR A 1 179 ? 1.838 3.352 4.305 1.00 87.06 179 THR A CA 1
ATOM 1381 C C . THR A 1 179 ? 0.443 2.837 4.654 1.00 87.06 179 THR A C 1
ATOM 1383 O O . THR A 1 179 ? -0.541 3.164 3.994 1.00 87.06 179 THR A O 1
ATOM 1386 N N . LEU A 1 180 ? 0.329 2.082 5.745 1.00 86.62 180 LEU A N 1
ATOM 1387 C CA . LEU A 1 180 ? -0.938 1.734 6.381 1.00 86.62 180 LEU A CA 1
ATOM 1388 C C . LEU A 1 180 ? -1.261 2.780 7.456 1.00 86.62 180 LEU A C 1
ATOM 1390 O O . LEU A 1 180 ? -0.441 3.054 8.330 1.00 86.62 180 LEU A O 1
ATOM 1394 N N . ARG A 1 181 ? -2.459 3.371 7.413 1.00 85.56 181 ARG A N 1
ATOM 1395 C CA . ARG A 1 181 ? -2.918 4.379 8.386 1.00 85.56 181 ARG A CA 1
ATOM 1396 C C . ARG A 1 181 ? -4.228 3.971 9.034 1.00 85.56 181 ARG A C 1
ATOM 1398 O O . ARG A 1 181 ? -5.124 3.483 8.355 1.00 85.56 181 ARG A O 1
ATOM 1405 N N . GLY A 1 182 ? -4.358 4.246 10.332 1.00 83.81 182 GLY A N 1
ATOM 1406 C CA . GLY A 1 182 ? -5.594 3.990 11.083 1.00 83.81 182 GLY A CA 1
ATOM 1407 C C . GLY A 1 182 ? -5.925 2.504 11.230 1.00 83.81 182 GLY A C 1
ATOM 1408 O O . GLY A 1 182 ? -7.091 2.156 11.373 1.00 83.81 182 GLY A O 1
ATOM 1409 N N . CYS A 1 183 ? -4.921 1.630 11.128 1.00 85.81 183 CYS A N 1
ATOM 1410 C CA . CYS A 1 183 ? -5.106 0.184 11.221 1.00 85.81 183 CYS A CA 1
ATOM 1411 C C . CYS A 1 183 ? -4.964 -0.344 12.653 1.00 85.81 183 CYS A C 1
ATOM 1413 O O . CYS A 1 183 ? -5.455 -1.436 12.934 1.00 85.81 183 CYS A O 1
ATOM 1415 N N . ASP A 1 184 ? -4.355 0.439 13.544 1.00 80.56 184 ASP A N 1
ATOM 1416 C CA . ASP A 1 184 ? -4.242 0.140 14.969 1.00 80.56 184 ASP A CA 1
ATOM 1417 C C . ASP A 1 184 ? -5.583 0.343 15.683 1.00 80.56 184 ASP A C 1
ATOM 1419 O O . ASP A 1 184 ? -6.340 1.265 15.368 1.00 80.56 184 ASP A O 1
ATOM 1423 N N . PHE A 1 185 ? -5.864 -0.496 16.680 1.00 81.69 185 PHE A N 1
ATOM 1424 C CA . PHE A 1 185 ? -7.028 -0.309 17.545 1.00 81.69 185 PHE A CA 1
ATOM 1425 C C . PHE A 1 185 ? -6.782 0.797 18.577 1.00 81.69 185 PHE A C 1
ATOM 1427 O O . PHE A 1 185 ? -5.646 0.980 19.030 1.00 81.69 185 PHE A O 1
ATOM 1434 N N . PRO A 1 186 ? -7.835 1.522 18.997 1.00 80.25 186 PRO A N 1
ATOM 1435 C CA . PRO A 1 186 ? -7.710 2.508 20.059 1.00 80.25 186 PRO A CA 1
ATOM 1436 C C . PRO A 1 186 ? -7.199 1.847 21.344 1.00 80.25 186 PRO A C 1
ATOM 1438 O O . PRO A 1 186 ? -7.697 0.810 21.785 1.00 80.25 186 PRO A O 1
ATOM 1441 N N . LEU A 1 187 ? -6.182 2.456 21.955 1.00 78.00 187 LEU A N 1
ATOM 1442 C CA . LEU A 1 187 ? -5.592 1.930 23.181 1.00 78.00 187 LEU A CA 1
ATOM 1443 C C . LEU A 1 187 ? -6.562 2.088 24.365 1.00 78.00 187 LEU A C 1
ATOM 1445 O O . LEU A 1 187 ? -7.231 3.120 24.471 1.00 78.00 187 LEU A O 1
ATOM 1449 N N . PRO A 1 188 ? -6.595 1.125 25.304 1.00 83.62 188 PRO A N 1
ATOM 1450 C CA . PRO A 1 188 ? -7.314 1.278 26.562 1.00 83.62 188 PRO A CA 1
ATOM 1451 C C . PRO A 1 188 ? -6.832 2.495 27.365 1.00 83.62 188 PRO A C 1
ATOM 1453 O O . PRO A 1 188 ? -5.629 2.690 27.554 1.00 83.62 188 PRO A O 1
ATOM 1456 N N . GLN A 1 189 ? -7.765 3.287 27.894 1.00 83.44 189 GLN A N 1
ATOM 1457 C CA . GLN A 1 189 ? -7.488 4.472 28.712 1.00 83.44 189 GLN A CA 1
ATOM 1458 C C . GLN A 1 189 ? -8.240 4.404 30.047 1.00 83.44 189 GLN A C 1
ATOM 1460 O O . GLN A 1 189 ? -9.284 3.762 30.166 1.00 83.44 189 GLN A O 1
ATOM 1465 N N . GLN A 1 190 ? -7.706 5.068 31.081 1.00 86.94 190 GLN A N 1
ATOM 1466 C CA . GLN A 1 190 ? -8.371 5.130 32.392 1.00 86.94 190 GLN A CA 1
ATOM 1467 C C . GLN A 1 190 ? -9.684 5.919 32.329 1.00 86.94 190 GLN A C 1
ATOM 1469 O O . GLN A 1 190 ? -10.670 5.521 32.946 1.00 86.94 190 GLN A O 1
ATOM 1474 N N . SER A 1 191 ? -9.702 7.012 31.570 1.00 90.00 191 SER A N 1
ATOM 1475 C CA . SER A 1 191 ? -10.874 7.850 31.347 1.00 90.00 191 SER A CA 1
ATOM 1476 C C . SER A 1 191 ? -10.840 8.444 29.942 1.00 90.00 191 SER A C 1
ATOM 1478 O O . SER A 1 191 ? -9.774 8.792 29.440 1.00 90.00 191 SER A O 1
ATOM 1480 N N . CYS A 1 192 ? -12.015 8.572 29.324 1.00 91.06 192 CYS A N 1
ATOM 1481 C CA . CYS A 1 192 ? -12.167 9.209 28.018 1.00 91.06 192 CYS A CA 1
ATOM 1482 C C . CYS A 1 192 ? -12.440 10.713 28.158 1.00 91.06 192 CYS A C 1
ATOM 1484 O O . CYS A 1 192 ? -12.988 11.173 29.165 1.00 91.06 192 CYS A O 1
ATOM 1486 N N . THR A 1 193 ? -12.079 11.486 27.134 1.00 92.56 193 THR A N 1
ATOM 1487 C CA . THR A 1 193 ? -12.318 12.937 27.111 1.00 92.56 193 THR A CA 1
ATOM 1488 C C . THR A 1 193 ? -13.788 13.291 26.850 1.00 92.56 193 THR A C 1
ATOM 1490 O O . THR A 1 193 ? -14.606 12.455 26.454 1.00 92.56 193 THR A O 1
ATOM 1493 N N . ALA A 1 194 ? -14.156 14.553 27.097 1.00 89.62 194 ALA A N 1
ATOM 1494 C CA . ALA A 1 194 ? -15.507 15.039 26.838 1.00 89.62 194 ALA A CA 1
ATOM 1495 C C . ALA A 1 194 ? -15.812 15.002 25.329 1.00 89.62 194 ALA A C 1
ATOM 1497 O O . ALA A 1 194 ? -15.292 15.810 24.571 1.00 89.62 194 ALA A O 1
ATOM 1498 N N . GLY A 1 195 ? -16.666 14.063 24.913 1.00 89.56 195 GLY A N 1
ATOM 1499 C CA . GLY A 1 195 ? -16.981 13.809 23.497 1.00 89.56 195 GLY A CA 1
ATOM 1500 C C . GLY A 1 195 ? -16.779 12.350 23.092 1.00 89.56 195 GLY A C 1
ATOM 1501 O O . GLY A 1 195 ? -17.404 11.889 22.143 1.00 89.56 195 GLY A O 1
ATOM 1502 N N . GLN A 1 196 ? -16.027 11.600 23.896 1.00 94.31 196 GLN A N 1
ATOM 1503 C CA . GLN A 1 196 ? -15.721 10.195 23.663 1.00 94.31 196 GLN A CA 1
ATOM 1504 C C . GLN A 1 196 ? -16.591 9.256 24.503 1.00 94.31 196 GLN A C 1
ATOM 1506 O O . GLN A 1 196 ? -17.201 9.655 25.505 1.00 94.31 196 GLN A O 1
ATOM 1511 N N . TRP A 1 197 ? -16.658 8.003 24.071 1.00 92.38 197 TRP A N 1
ATOM 1512 C CA . TRP A 1 197 ? -17.311 6.903 24.764 1.00 92.38 197 TRP A CA 1
ATOM 1513 C C . TRP A 1 197 ? -16.297 5.810 25.096 1.00 92.38 197 TRP A C 1
ATOM 1515 O O . TRP A 1 197 ? -15.368 5.567 24.327 1.00 92.38 197 TRP A O 1
ATOM 1525 N N . GLN A 1 198 ? -16.467 5.187 26.264 1.00 93.62 198 GLN A N 1
ATOM 1526 C CA . GLN A 1 198 ? -15.565 4.152 26.754 1.00 93.62 198 GLN A CA 1
ATOM 1527 C C . GLN A 1 198 ? -16.116 2.763 26.428 1.00 93.62 198 GLN A C 1
ATOM 1529 O O . GLN A 1 198 ? -17.151 2.364 26.964 1.00 93.62 198 GLN A O 1
ATOM 1534 N N . CYS A 1 199 ? -15.376 2.038 25.596 1.00 92.62 199 CYS A N 1
ATOM 1535 C CA . CYS A 1 199 ? -15.618 0.655 25.206 1.00 92.62 199 CYS A CA 1
ATOM 1536 C C . CYS A 1 199 ? -15.511 -0.319 26.388 1.00 92.62 199 CYS A C 1
ATOM 1538 O O . CYS A 1 199 ? -14.933 -0.003 27.435 1.00 92.62 199 CYS A O 1
ATOM 1540 N N . ALA A 1 200 ? -16.015 -1.545 26.221 1.00 93.06 200 ALA A N 1
ATOM 1541 C CA . ALA A 1 200 ? -15.925 -2.589 27.247 1.00 93.06 200 ALA A CA 1
ATOM 1542 C C . ALA A 1 200 ? -14.465 -2.983 27.547 1.00 93.06 200 ALA A C 1
ATOM 1544 O O . ALA A 1 200 ? -14.103 -3.207 28.706 1.00 93.06 200 ALA A O 1
ATOM 1545 N N . ASN A 1 201 ? -13.599 -2.971 26.531 1.00 89.12 201 ASN A N 1
ATOM 1546 C CA . ASN A 1 201 ? -12.144 -3.107 26.650 1.00 89.12 201 ASN A CA 1
ATOM 1547 C C . ASN A 1 201 ? -11.424 -1.843 27.176 1.00 89.12 201 ASN A C 1
ATOM 1549 O O . ASN A 1 201 ? -10.194 -1.827 27.245 1.00 89.12 201 ASN A O 1
ATOM 1553 N N . ARG A 1 202 ? -12.169 -0.806 27.586 1.00 90.56 202 ARG A N 1
ATOM 1554 C CA . ARG A 1 202 ? -11.695 0.511 28.057 1.00 90.56 202 ARG A CA 1
ATOM 1555 C C . ARG A 1 202 ? -11.030 1.390 26.999 1.00 90.56 202 ARG A C 1
ATOM 1557 O O . ARG A 1 202 ? -10.456 2.417 27.366 1.00 90.56 202 ARG A O 1
ATOM 1564 N N . ALA A 1 203 ? -11.085 1.023 25.723 1.00 89.25 203 ALA A N 1
ATOM 1565 C CA . ALA A 1 203 ? -10.700 1.927 24.648 1.00 89.25 203 ALA A CA 1
ATOM 1566 C C . ALA A 1 203 ? -11.649 3.132 24.585 1.00 89.25 203 ALA A C 1
ATOM 1568 O O . ALA A 1 203 ? -12.787 3.064 25.055 1.00 89.25 203 ALA A O 1
ATOM 1569 N N . CYS A 1 204 ? -11.170 4.236 24.021 1.00 90.94 204 CYS A N 1
ATOM 1570 C CA . CYS A 1 204 ? -11.970 5.438 23.825 1.00 90.94 204 CYS A CA 1
ATOM 1571 C C . CYS A 1 204 ? -12.163 5.686 22.334 1.00 90.94 204 CYS A C 1
ATOM 1573 O O . CYS A 1 204 ? -11.185 5.795 21.594 1.00 90.94 204 CYS A O 1
ATOM 1575 N N . ILE A 1 205 ? -13.421 5.809 21.925 1.00 91.62 205 ILE A N 1
ATOM 1576 C CA . ILE A 1 205 ? -13.821 6.179 20.564 1.00 91.62 205 ILE A CA 1
ATOM 1577 C C . ILE A 1 205 ? -14.673 7.446 20.604 1.00 91.62 205 ILE A C 1
ATOM 1579 O O . ILE A 1 205 ? -15.233 7.802 21.644 1.00 91.62 205 ILE A O 1
ATOM 1583 N N . GLU A 1 206 ? -14.785 8.147 19.481 1.00 93.00 206 GLU A N 1
ATOM 1584 C CA . GLU A 1 206 ? -15.694 9.288 19.372 1.00 93.00 206 GLU A CA 1
ATOM 1585 C C . GLU A 1 206 ? -17.150 8.822 19.488 1.00 93.00 206 GLU A C 1
ATOM 1587 O O . GLU A 1 206 ? -17.537 7.826 18.884 1.00 93.00 206 GLU A O 1
ATOM 1592 N N . LYS A 1 207 ? -17.999 9.562 20.216 1.00 91.88 207 LYS A N 1
ATOM 1593 C CA . LYS A 1 207 ? -19.427 9.203 20.365 1.00 91.88 207 LYS A CA 1
ATOM 1594 C C . LYS A 1 207 ? -20.184 9.111 19.037 1.00 91.88 207 LYS A C 1
ATOM 1596 O O . LYS A 1 207 ? -21.245 8.503 19.000 1.00 91.88 207 LYS A O 1
ATOM 1601 N N . ALA A 1 208 ? -19.676 9.752 17.984 1.00 91.12 208 ALA A N 1
ATOM 1602 C CA . ALA A 1 208 ? -20.246 9.689 16.641 1.00 91.12 208 ALA A CA 1
ATOM 1603 C C . ALA A 1 208 ? -20.087 8.311 15.975 1.00 91.12 208 ALA A C 1
ATOM 1605 O O . ALA A 1 208 ? -20.826 8.028 15.041 1.00 91.12 208 ALA A O 1
ATOM 1606 N N . LEU A 1 209 ? -19.156 7.486 16.465 1.00 91.31 209 LEU A N 1
ATOM 1607 C CA . LEU A 1 209 ? -18.882 6.122 15.998 1.00 91.31 209 LEU A CA 1
ATOM 1608 C C . LEU A 1 209 ? -19.665 5.074 16.801 1.00 91.31 209 LEU A C 1
ATOM 1610 O O . LEU A 1 209 ? -19.367 3.893 16.758 1.00 91.31 209 LEU A O 1
ATOM 1614 N N . LEU A 1 210 ? -20.630 5.503 17.618 1.00 92.69 210 LEU A N 1
ATOM 1615 C CA . LEU A 1 210 ? -21.517 4.569 18.291 1.00 92.69 210 LEU A CA 1
ATOM 1616 C C . LEU A 1 210 ? -22.613 4.139 17.330 1.00 92.69 210 LEU A C 1
ATOM 1618 O O . LEU A 1 210 ? -23.400 4.979 16.883 1.00 92.69 210 LEU A O 1
ATOM 1622 N N . CYS A 1 211 ? -22.746 2.829 17.154 1.00 90.12 211 CYS A N 1
ATOM 1623 C CA . CYS A 1 211 ? -23.877 2.215 16.475 1.00 90.12 211 CYS A CA 1
ATOM 1624 C C . CYS A 1 211 ? -23.954 2.579 14.995 1.00 90.12 211 CYS A C 1
ATOM 1626 O O . CYS A 1 211 ? -25.042 2.813 14.452 1.00 90.12 211 CYS A O 1
ATOM 1628 N N . ASP A 1 212 ? -22.793 2.662 14.360 1.00 90.12 212 ASP A N 1
ATOM 1629 C CA . ASP A 1 212 ? -22.637 2.983 12.946 1.00 90.12 212 ASP A CA 1
ATOM 1630 C C . ASP A 1 212 ? -22.379 1.731 12.086 1.00 90.12 212 ASP A C 1
ATOM 1632 O O . ASP A 1 212 ? -22.122 1.843 10.884 1.00 90.12 212 ASP A O 1
ATOM 1636 N N . LEU A 1 213 ? -22.542 0.539 12.676 1.00 88.88 213 LEU A N 1
ATOM 1637 C CA . LEU A 1 213 ? -22.302 -0.784 12.093 1.00 88.88 213 LEU A CA 1
ATOM 1638 C C . LEU A 1 213 ? -20.820 -1.111 11.862 1.00 88.88 213 LEU A C 1
ATOM 1640 O O . LEU A 1 213 ? -20.510 -2.112 11.201 1.00 88.88 213 LEU A O 1
ATOM 1644 N N . SER A 1 214 ? -19.912 -0.309 12.411 1.00 90.19 214 SER A N 1
ATOM 1645 C CA . SER A 1 214 ? -18.473 -0.527 12.385 1.00 90.19 214 SER A CA 1
ATOM 1646 C C . SER A 1 214 ? -17.956 -0.936 13.772 1.00 90.19 214 SER A C 1
ATOM 1648 O O . SER A 1 214 ? -18.523 -0.595 14.795 1.00 90.19 214 SER A O 1
ATOM 1650 N N . ASP A 1 215 ? -16.912 -1.771 13.813 1.00 91.44 215 ASP A N 1
ATOM 1651 C CA . ASP A 1 215 ? -16.277 -2.191 15.075 1.00 91.44 215 ASP A CA 1
ATO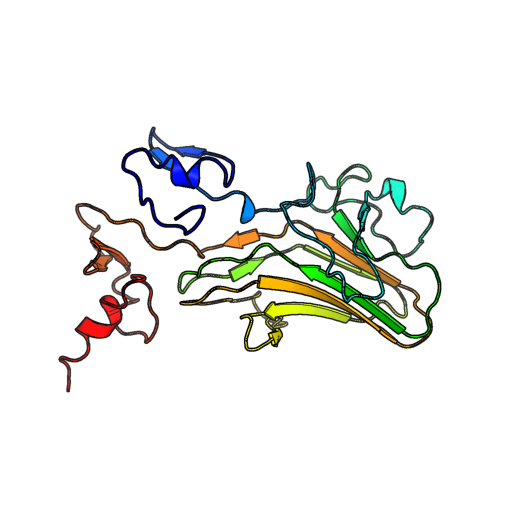M 1652 C C . ASP A 1 215 ? -15.040 -1.323 15.314 1.00 91.44 215 ASP A C 1
ATOM 1654 O O . ASP A 1 215 ? -13.914 -1.702 14.959 1.00 91.44 215 ASP A O 1
ATOM 1658 N N . ASP A 1 216 ? -15.270 -0.148 15.886 1.00 91.00 216 ASP A N 1
ATOM 1659 C CA . ASP A 1 216 ? -14.271 0.877 16.175 1.00 91.00 216 ASP A CA 1
ATOM 1660 C C . ASP A 1 216 ? -13.590 0.624 17.521 1.00 91.00 216 ASP A C 1
ATOM 1662 O O . ASP A 1 216 ? -12.391 0.876 17.676 1.00 91.00 216 ASP A O 1
ATOM 1666 N N . CYS A 1 217 ? -14.306 0.024 18.473 1.00 89.88 217 CYS A N 1
ATOM 1667 C CA . CYS A 1 217 ? -13.726 -0.432 19.735 1.00 89.88 217 CYS A CA 1
ATOM 1668 C C . CYS A 1 217 ? -12.733 -1.600 19.571 1.00 89.88 217 CYS A C 1
ATOM 1670 O O . CYS A 1 217 ? -11.871 -1.815 20.429 1.00 89.88 217 CYS A O 1
ATOM 1672 N N . GLY A 1 218 ? -12.867 -2.402 18.511 1.00 88.69 218 GLY A N 1
ATOM 1673 C CA . GLY A 1 218 ? -12.115 -3.641 18.283 1.00 88.69 218 GLY A CA 1
ATOM 1674 C C . GLY A 1 218 ? -12.638 -4.862 19.053 1.00 88.69 218 GLY A C 1
ATOM 1675 O O . GLY A 1 218 ? -12.212 -5.990 18.776 1.00 88.69 218 GLY A O 1
ATOM 1676 N N . ASP A 1 219 ? -13.549 -4.652 20.006 1.00 91.31 219 ASP A N 1
ATOM 1677 C CA . ASP A 1 219 ? -14.290 -5.667 20.762 1.00 91.31 219 ASP A CA 1
ATOM 1678 C C . ASP A 1 219 ? -15.805 -5.640 20.482 1.00 91.31 219 ASP A C 1
ATOM 1680 O O . ASP A 1 219 ? -16.552 -6.406 21.095 1.00 91.31 219 ASP A O 1
ATOM 1684 N N . ASN A 1 220 ? -16.245 -4.802 19.535 1.00 91.25 220 ASN A N 1
ATOM 1685 C CA . ASN A 1 220 ? -17.627 -4.636 19.089 1.00 91.25 220 ASN A CA 1
ATOM 1686 C C . ASN A 1 220 ? -18.599 -4.123 20.174 1.00 91.25 220 ASN A C 1
ATOM 1688 O O . ASN A 1 220 ? -19.815 -4.347 20.087 1.00 91.25 220 ASN A O 1
ATOM 1692 N N . SER A 1 221 ? -18.078 -3.515 21.247 1.00 93.31 221 SER A N 1
ATOM 1693 C CA . SER A 1 221 ? -18.898 -3.042 22.367 1.00 93.31 221 SER A CA 1
ATOM 1694 C C . SER A 1 221 ? -19.678 -1.760 22.060 1.00 93.31 221 SER A C 1
ATOM 1696 O O . SER A 1 221 ? -20.790 -1.608 22.575 1.00 93.31 221 SER A O 1
ATOM 1698 N N . ASP A 1 222 ? -19.145 -0.912 21.186 1.00 91.56 222 ASP A N 1
ATOM 1699 C CA . ASP A 1 222 ? -19.805 0.228 20.537 1.00 91.56 222 ASP A CA 1
ATOM 1700 C C . ASP A 1 222 ? -21.125 -0.158 19.868 1.00 91.56 222 ASP A C 1
ATOM 1702 O O . ASP A 1 222 ? -22.158 0.460 20.129 1.00 91.56 222 ASP A O 1
ATOM 1706 N N . GLU A 1 223 ? -21.125 -1.255 19.118 1.00 91.88 223 GLU A N 1
ATOM 1707 C CA . GLU A 1 223 ? -22.313 -1.714 18.391 1.00 91.88 223 GLU A CA 1
ATOM 1708 C C . GLU A 1 223 ? -23.297 -2.476 19.285 1.00 91.88 223 GLU A C 1
ATOM 1710 O O . GLU A 1 223 ? -24.517 -2.439 19.101 1.00 91.88 223 GLU A O 1
ATOM 1715 N N . SER A 1 224 ? -22.785 -3.156 20.313 1.00 86.50 224 SER A N 1
ATOM 1716 C CA . SER A 1 224 ? -23.618 -3.922 21.247 1.00 86.50 224 SER A CA 1
ATOM 1717 C C . SER A 1 224 ? -24.524 -3.039 22.115 1.00 86.50 224 SER A C 1
ATOM 1719 O O . SER A 1 224 ? -25.585 -3.484 22.566 1.00 86.50 224 SER A O 1
ATOM 1721 N N . ALA A 1 225 ? -24.131 -1.780 22.338 1.00 68.12 225 ALA A N 1
ATOM 1722 C CA . ALA A 1 225 ? -24.869 -0.838 23.171 1.00 68.12 225 ALA A CA 1
ATOM 1723 C C . ALA A 1 225 ? -26.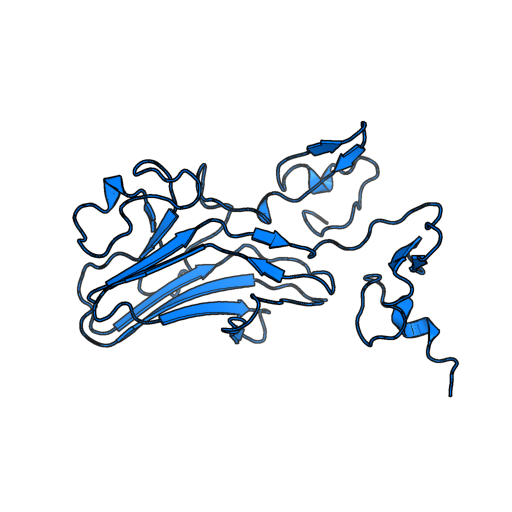220 -0.430 22.552 1.00 68.12 225 ALA A C 1
ATOM 1725 O O . ALA A 1 225 ? -27.162 -0.136 23.296 1.00 68.12 225 ALA A O 1
ATOM 1726 N N . CYS A 1 226 ? -26.350 -0.472 21.220 1.00 71.56 226 CYS A N 1
ATOM 1727 C CA . CYS A 1 226 ? -27.566 -0.049 20.519 1.00 71.56 226 CYS A CA 1
ATOM 1728 C C . CYS A 1 226 ? -28.652 -1.104 20.359 1.00 71.56 226 CYS A C 1
ATOM 1730 O O . CYS A 1 226 ? -29.793 -0.750 20.059 1.00 71.56 226 CYS A O 1
ATOM 1732 N N . CYS A 1 227 ? -28.386 -2.362 20.707 1.00 57.31 227 CYS A N 1
ATOM 1733 C CA . CYS A 1 227 ? -29.416 -3.404 20.796 1.00 57.31 227 CYS A CA 1
ATOM 1734 C C . CYS A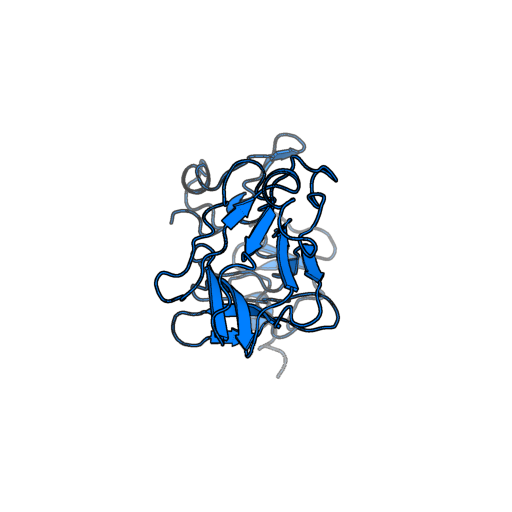 1 227 ? -30.446 -3.176 21.933 1.00 57.31 227 CYS A C 1
ATOM 1736 O O . CYS A 1 227 ? -31.165 -4.099 22.305 1.00 57.31 227 CYS A O 1
ATOM 1738 N N . LYS A 1 228 ? -30.529 -1.962 22.501 1.00 52.41 228 LYS A N 1
ATOM 1739 C CA . LYS A 1 228 ? -31.536 -1.538 23.489 1.00 52.41 228 LYS A CA 1
ATOM 1740 C C . LYS A 1 228 ? -32.557 -0.520 22.953 1.00 52.41 228 LYS A C 1
ATOM 1742 O O . LYS A 1 228 ? -33.334 0.003 23.747 1.00 52.41 228 LYS A O 1
ATOM 1747 N N . LEU A 1 229 ? -32.565 -0.230 21.648 1.00 47.84 229 LEU A N 1
ATOM 1748 C CA . LEU A 1 229 ? -33.487 0.729 21.012 1.00 47.84 229 LEU A CA 1
ATOM 1749 C C . LEU A 1 229 ? -34.476 0.093 20.013 1.00 47.84 229 LEU A C 1
ATOM 1751 O O . LEU A 1 229 ? -34.881 0.740 19.050 1.00 47.84 229 LEU A O 1
ATOM 1755 N N . HIS A 1 230 ? -34.920 -1.137 20.281 1.00 37.97 230 HIS A N 1
ATOM 1756 C CA . HIS A 1 230 ? -36.129 -1.712 19.683 1.00 37.97 230 HIS A CA 1
ATOM 1757 C C . HIS A 1 230 ? -36.968 -2.447 20.726 1.00 37.97 230 HIS A C 1
ATOM 1759 O O . HIS A 1 230 ? -36.378 -3.221 21.513 1.00 37.97 230 HIS A O 1
#

Organism: Branchiostoma floridae (NCBI:txid7739)

Radius of gyration: 20.47 Å; chains: 1; bounding box: 56×33×59 Å